Protein AF-A0AAW5M5C5-F1 (afdb_monomer_lite)

pLDDT: mean 80.49, std 15.77, range [34.69, 97.75]

InterPro domains:
  IPR001387 Cro/C1-type, helix-turn-helix domain [PF01381] (107-157)
  IPR001387 Cro/C1-type, helix-turn-helix domain [PF13443] (23-77)
  IPR001387 Cro/C1-type, helix-turn-helix domain [PS50943] (24-77)
  IPR001387 Cro/C1-type, helix-turn-helix domain [PS50943] (104-157)
  IPR001387 Cro/C1-type, helix-turn-helix domain [SM00530] (23-77)
  IPR001387 Cro/C1-type, helix-turn-helix domain [SM00530] (103-157)
  IPR001387 Cro/C1-type, helix-turn-helix domain [cd00093] (22-77)
  IPR001387 Cro/C1-type, helix-turn-helix domain [cd00093] (101-157)
  IPR010982 Lambda repressor-like, DNA-binding domain superfamily [G3DSA:1.10.260.40] (15-78)
  IPR010982 Lambda repressor-like, DNA-binding domain superfamily [G3DSA:1.10.260.40] (93-159)
  IPR010982 Lambda repressor-like, DNA-binding domain superfamily [SSF47413] (18-77)
  IPR010982 Lambda repressor-like, DNA-binding domain superfamily [SSF47413] (97-160)

Sequence (208 aa):
MENIERNRSTQAILIRRNKIKENLRELLHSRKMTITELGKQAHIPYSTVYNYLKGNIPKKDNLLAMAKVLKCEPDDIDPSYLQVVKVTKGFSTVEDAKVFSNNLEMLMARKGVSNTQLTQALDVSPTAIGAWLRGVQPTNVNLFKLAQYFNVQPDDLIKPDLADRFRELSPSDGAVYNIARHIPKDLPPSDQEKIIAFIEFIKSQNKA

Foldseek 3Di:
DVVVVVVVVVVVLQVQLVQLLVLVVVLCVVVVHDLVRLCVQLVHDSVLSVVSNVRDDDDPSSLVSSCVVSVHDSCSNGVPPDPPVPPVDPQVDPVLLVLLLVLLVVLCVVVVHDLVRLCVQLVHDSVQNVCSNVSNDDDPSSLVSSCVVSVHDSVLSRDNCVVVVVVVVPPVCVVVVVVVVPDDPPDDPVVVVVVVVVVVVVVVVPPD

Radius of gyration: 22.4 Å; chains: 1; bounding box: 59×46×45 Å

Secondary structure (DSSP, 8-state):
-HHHHHHHHHHHHHHHHHHHHHHHHHHHHHTT--HHHHHHHHT--HHHHHHHTTTPPPPHHHHHHHHHHHTS-HHHH-TT-----STTSS--SHHHHHHHHHHHHHHHHHHT--HHHHHHHHT--HHHHHHHHTTPPPPHHHHHHHHHHHTS-GGGGG-TTHHHHHHHT-TT-HHHHHHHHTS-TT--HHHHHHHHHHHHHHHHHT--

Organism: Lactobacillus johnsonii (NCBI:txid33959)

Structure (mmCIF, N/CA/C/O backbone):
data_AF-A0AAW5M5C5-F1
#
_entry.id   AF-A0AAW5M5C5-F1
#
loop_
_atom_site.group_PDB
_atom_site.id
_atom_site.type_symbol
_atom_site.label_atom_id
_atom_site.label_alt_id
_atom_site.label_comp_id
_atom_site.label_asym_id
_atom_site.label_entity_id
_atom_site.label_seq_id
_atom_site.pdbx_PDB_ins_code
_atom_site.Cartn_x
_atom_site.Cartn_y
_atom_site.Cartn_z
_atom_site.occupancy
_atom_site.B_iso_or_equiv
_atom_site.auth_seq_id
_atom_site.auth_comp_id
_atom_site.auth_asym_id
_atom_site.auth_atom_id
_atom_site.pdbx_PDB_model_num
ATOM 1 N N . MET A 1 1 ? 13.876 -1.263 27.465 1.00 51.66 1 MET A N 1
ATOM 2 C CA . MET A 1 1 ? 12.893 -1.344 26.356 1.00 51.66 1 MET A CA 1
ATOM 3 C C . MET A 1 1 ? 13.584 -1.375 24.992 1.00 51.66 1 MET A C 1
ATOM 5 O O . MET A 1 1 ? 13.278 -2.252 24.198 1.00 51.66 1 MET A O 1
ATOM 9 N N . GLU A 1 2 ? 14.615 -0.555 24.779 1.00 49.06 2 GLU A N 1
ATOM 10 C CA . GLU A 1 2 ? 15.392 -0.464 23.527 1.00 49.06 2 GLU A CA 1
ATOM 11 C C . GLU A 1 2 ? 16.055 -1.778 23.034 1.00 49.06 2 GLU A C 1
ATOM 13 O O . GLU A 1 2 ? 16.286 -1.962 21.840 1.00 49.06 2 GLU A O 1
ATOM 18 N N . ASN A 1 3 ? 16.359 -2.722 23.934 1.00 48.81 3 ASN A N 1
ATOM 19 C CA . ASN A 1 3 ? 16.981 -4.009 23.580 1.00 48.81 3 ASN A CA 1
ATOM 20 C C . ASN A 1 3 ? 15.954 -5.063 23.100 1.00 48.81 3 ASN A C 1
ATOM 22 O O . ASN A 1 3 ? 16.287 -5.970 22.343 1.00 48.81 3 ASN A O 1
ATOM 26 N N . ILE A 1 4 ? 14.683 -4.924 23.502 1.00 50.16 4 ILE A N 1
ATOM 27 C CA . ILE A 1 4 ? 13.587 -5.834 23.120 1.00 50.16 4 ILE A CA 1
ATOM 28 C C . ILE A 1 4 ? 13.056 -5.468 21.726 1.00 50.16 4 ILE A C 1
ATOM 30 O O . ILE A 1 4 ? 12.822 -6.354 20.905 1.00 50.16 4 ILE A O 1
ATOM 34 N N . GLU A 1 5 ? 12.933 -4.173 21.423 1.00 41.38 5 GLU A N 1
ATOM 35 C CA . GLU A 1 5 ? 12.536 -3.680 20.094 1.00 41.38 5 GLU A CA 1
ATOM 36 C C . GLU A 1 5 ? 13.590 -3.968 19.021 1.00 41.38 5 GLU A C 1
ATOM 38 O O . GLU A 1 5 ? 13.245 -4.426 17.932 1.00 41.38 5 GLU A O 1
ATOM 43 N N . ARG A 1 6 ? 14.884 -3.802 19.335 1.00 44.66 6 ARG A N 1
ATOM 44 C CA . ARG A 1 6 ? 15.981 -4.205 18.437 1.00 44.66 6 ARG A CA 1
ATOM 45 C C . ARG A 1 6 ? 15.948 -5.703 18.116 1.00 44.66 6 ARG A C 1
ATOM 47 O O . ARG A 1 6 ? 16.148 -6.090 16.964 1.00 44.66 6 ARG A O 1
ATOM 54 N N . ASN A 1 7 ? 15.634 -6.545 19.100 1.00 48.00 7 ASN A N 1
ATOM 55 C CA . ASN A 1 7 ? 15.554 -7.993 18.908 1.00 48.00 7 ASN A CA 1
ATOM 56 C C . ASN A 1 7 ? 14.321 -8.398 18.070 1.00 48.00 7 ASN A C 1
ATOM 58 O O . ASN A 1 7 ? 14.448 -9.163 17.115 1.00 48.00 7 ASN A O 1
ATOM 62 N N . ARG A 1 8 ? 13.144 -7.804 18.325 1.00 47.69 8 ARG A N 1
ATOM 63 C CA . ARG A 1 8 ? 11.930 -8.023 17.509 1.00 47.69 8 ARG A CA 1
ATOM 64 C C . ARG A 1 8 ? 12.100 -7.566 16.057 1.00 47.69 8 ARG A C 1
ATOM 66 O O . ARG A 1 8 ? 11.741 -8.310 15.146 1.00 47.69 8 ARG A O 1
ATOM 73 N N . SER A 1 9 ? 12.705 -6.398 15.834 1.00 53.00 9 SER A N 1
ATOM 74 C CA . SER A 1 9 ? 13.011 -5.888 14.488 1.00 53.00 9 SER A CA 1
ATOM 75 C C . SER A 1 9 ? 13.972 -6.807 13.726 1.00 53.00 9 SER A C 1
ATOM 77 O O . SER A 1 9 ? 13.801 -7.032 12.529 1.00 53.00 9 SER A O 1
ATOM 79 N N . THR A 1 10 ? 14.939 -7.416 14.419 1.00 68.44 10 THR A N 1
ATOM 80 C CA . THR A 1 10 ? 15.878 -8.382 13.824 1.00 68.44 10 THR A CA 1
ATOM 81 C C . THR A 1 10 ? 15.180 -9.684 13.415 1.00 68.44 10 THR A C 1
ATOM 83 O O . THR A 1 10 ? 15.440 -10.206 12.329 1.00 68.44 10 THR A O 1
ATOM 86 N N . GLN A 1 11 ? 14.245 -10.178 14.234 1.00 69.25 11 GLN A N 1
ATOM 87 C C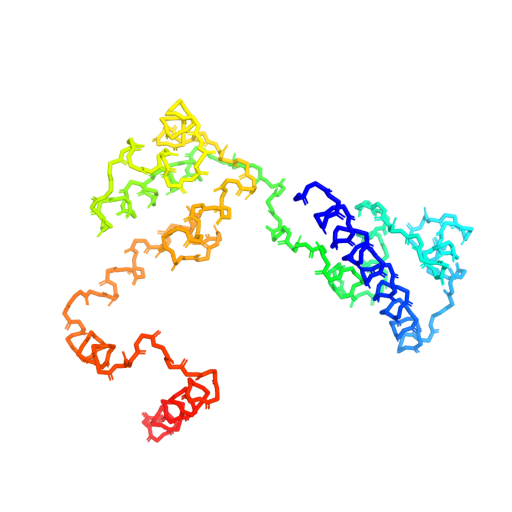A . GLN A 1 11 ? 13.454 -11.374 13.923 1.00 69.25 11 GLN A CA 1
ATOM 88 C C . GLN A 1 11 ? 12.511 -11.154 12.736 1.00 69.25 11 GLN A C 1
ATOM 90 O O . GLN A 1 11 ? 12.464 -11.986 11.833 1.00 69.25 11 GLN A O 1
ATOM 95 N N . ALA A 1 12 ? 11.822 -10.011 12.671 1.00 68.88 12 ALA A N 1
ATOM 96 C CA . ALA A 1 12 ? 10.945 -9.679 11.546 1.00 68.88 12 ALA A CA 1
ATOM 97 C C . ALA A 1 12 ? 11.712 -9.622 10.211 1.00 68.88 12 ALA A C 1
ATOM 99 O O . ALA A 1 12 ? 11.258 -10.157 9.198 1.00 68.88 12 ALA A O 1
ATOM 100 N N . ILE A 1 13 ? 12.917 -9.037 10.219 1.00 76.44 13 ILE A N 1
ATOM 101 C CA . ILE A 1 13 ? 13.801 -9.011 9.046 1.00 76.44 13 ILE A CA 1
ATOM 102 C C . ILE A 1 13 ? 14.213 -10.432 8.646 1.00 76.44 13 ILE A C 1
ATOM 104 O O . ILE A 1 13 ? 14.200 -10.757 7.459 1.00 76.44 13 ILE A O 1
ATOM 108 N N . LEU A 1 14 ? 14.568 -11.288 9.607 1.00 79.69 14 LEU A N 1
ATOM 109 C CA . LEU A 1 14 ? 14.964 -12.670 9.331 1.00 79.69 14 LEU A CA 1
ATOM 110 C C . LEU A 1 14 ? 13.813 -13.490 8.728 1.00 79.69 14 LEU A C 1
ATOM 112 O O . LEU A 1 14 ? 14.014 -14.181 7.729 1.00 79.69 14 LEU A O 1
ATOM 116 N N . ILE A 1 15 ? 12.608 -13.358 9.286 1.00 79.19 15 ILE A N 1
ATOM 117 C CA . I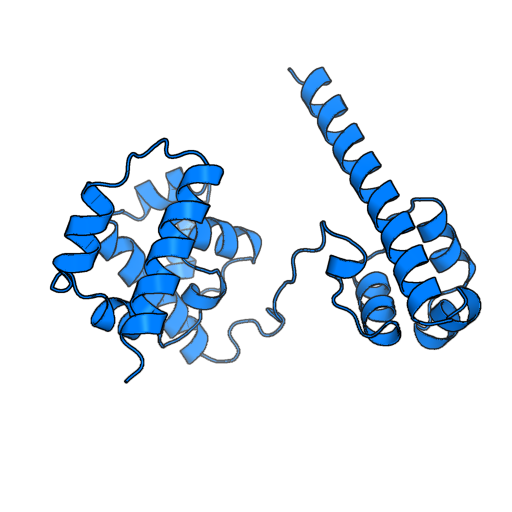LE A 1 15 ? 11.389 -14.000 8.780 1.00 79.19 15 ILE A CA 1
ATOM 118 C C . ILE A 1 15 ? 11.128 -13.569 7.334 1.00 79.19 15 ILE A C 1
ATOM 120 O O . ILE A 1 15 ? 10.971 -14.422 6.461 1.00 79.19 15 ILE A O 1
ATOM 124 N N . ARG A 1 16 ? 11.173 -12.260 7.050 1.00 87.06 16 ARG A N 1
ATOM 125 C CA . ARG A 1 16 ? 10.990 -11.728 5.691 1.00 87.06 16 ARG A CA 1
ATOM 126 C C . ARG A 1 16 ? 12.005 -12.307 4.704 1.00 87.06 16 ARG A C 1
ATOM 128 O O . ARG A 1 16 ? 11.625 -12.759 3.629 1.00 87.06 16 ARG A O 1
ATOM 135 N N . ARG A 1 17 ? 13.293 -12.331 5.067 1.00 89.75 17 ARG A N 1
ATOM 136 C CA . ARG A 1 17 ? 14.367 -12.887 4.222 1.00 89.75 17 ARG A CA 1
ATOM 137 C C . ARG A 1 17 ? 14.135 -14.357 3.882 1.00 89.75 17 ARG A C 1
ATOM 139 O O . ARG A 1 17 ? 14.313 -14.751 2.730 1.00 89.75 17 ARG A O 1
ATOM 146 N N . ASN A 1 18 ? 13.743 -15.155 4.874 1.00 87.75 18 ASN A N 1
ATOM 147 C CA . ASN A 1 18 ? 13.444 -16.571 4.671 1.00 87.75 18 ASN A CA 1
ATOM 148 C C . ASN A 1 18 ? 12.239 -16.753 3.754 1.00 87.75 18 ASN A C 1
ATOM 150 O O . ASN A 1 18 ? 12.312 -17.540 2.811 1.00 87.75 18 ASN A O 1
ATOM 154 N N . LYS A 1 19 ? 11.187 -15.956 3.961 1.00 86.19 19 LYS A N 1
ATOM 155 C CA . LYS A 1 19 ? 9.969 -16.072 3.171 1.00 86.19 19 LYS A CA 1
ATOM 156 C C . LYS A 1 19 ? 10.181 -15.703 1.702 1.00 86.19 19 LYS A C 1
ATOM 158 O O . LYS A 1 19 ? 9.758 -16.449 0.830 1.00 86.19 19 LYS A O 1
ATOM 163 N N . ILE A 1 20 ? 10.943 -14.642 1.420 1.00 93.31 20 ILE A N 1
ATOM 164 C CA . ILE A 1 20 ? 11.321 -14.269 0.042 1.00 93.31 20 ILE A CA 1
ATOM 165 C C . ILE A 1 20 ? 12.045 -15.417 -0.669 1.00 93.31 20 ILE A C 1
ATOM 167 O O . ILE A 1 20 ? 11.757 -15.750 -1.819 1.00 93.31 20 ILE A O 1
ATOM 171 N N . LYS A 1 21 ? 13.005 -16.035 0.021 1.00 95.06 21 LYS A N 1
ATOM 172 C CA . LYS A 1 21 ? 13.782 -17.160 -0.505 1.00 95.06 21 LYS A CA 1
ATOM 173 C C . LYS A 1 21 ? 12.902 -18.381 -0.796 1.00 95.06 21 LYS A C 1
ATOM 175 O O . LYS A 1 21 ? 13.128 -19.043 -1.806 1.00 95.06 21 LYS A O 1
ATOM 180 N N . GLU A 1 22 ? 11.967 -18.713 0.090 1.00 91.00 22 GLU A N 1
ATOM 181 C CA . GLU A 1 22 ? 11.021 -19.824 -0.087 1.00 91.00 22 GLU A CA 1
ATOM 182 C C . GLU A 1 22 ? 10.092 -19.564 -1.271 1.00 91.00 22 GLU A C 1
ATOM 184 O O . GLU A 1 22 ? 10.077 -20.348 -2.220 1.00 91.00 22 GLU A O 1
ATOM 189 N N . ASN A 1 23 ? 9.434 -18.406 -1.274 1.00 90.81 23 ASN A N 1
ATOM 190 C CA . ASN A 1 23 ? 8.496 -18.010 -2.315 1.00 90.81 23 ASN A CA 1
ATOM 191 C C . ASN A 1 23 ? 9.153 -18.009 -3.706 1.00 90.81 23 ASN A C 1
ATOM 193 O O . ASN A 1 23 ? 8.611 -18.578 -4.651 1.00 90.81 23 ASN A O 1
ATOM 197 N N . LEU A 1 24 ? 10.364 -17.448 -3.845 1.00 95.50 24 LEU A N 1
ATOM 198 C CA . LEU A 1 24 ? 11.086 -17.476 -5.123 1.00 95.50 24 LEU A CA 1
ATOM 199 C C . LEU A 1 24 ? 11.372 -18.902 -5.604 1.00 95.50 24 LEU A C 1
ATOM 201 O O . LEU A 1 24 ? 11.297 -19.158 -6.803 1.00 95.50 24 LEU A O 1
ATOM 205 N N . ARG A 1 25 ? 11.697 -19.841 -4.707 1.00 96.19 25 ARG A N 1
ATOM 206 C CA . ARG A 1 25 ? 11.946 -21.239 -5.096 1.00 96.19 25 ARG A CA 1
ATOM 207 C C . ARG A 1 25 ? 10.681 -21.927 -5.573 1.00 96.19 25 ARG A C 1
ATOM 209 O O . ARG A 1 25 ? 10.724 -22.608 -6.593 1.00 96.19 25 ARG A O 1
ATOM 216 N N . GLU A 1 26 ? 9.580 -21.740 -4.858 1.00 91.38 26 GLU A N 1
ATOM 217 C CA . GLU A 1 26 ? 8.281 -22.308 -5.219 1.00 91.38 26 GLU A CA 1
ATOM 218 C C . GLU A 1 26 ? 7.787 -21.754 -6.561 1.00 91.38 26 GLU A C 1
ATOM 220 O O . GLU A 1 26 ? 7.374 -22.515 -7.440 1.00 91.38 26 GLU A O 1
ATOM 225 N N . LEU A 1 27 ? 7.916 -20.441 -6.770 1.00 93.75 27 LEU A N 1
ATOM 226 C CA . LEU A 1 27 ? 7.565 -19.788 -8.030 1.00 93.75 27 LEU A CA 1
ATOM 227 C C . LEU A 1 27 ? 8.431 -20.300 -9.186 1.00 93.75 27 LEU A C 1
ATOM 229 O O . LEU A 1 27 ? 7.892 -20.714 -10.209 1.00 93.75 27 LEU A O 1
ATOM 233 N N . LEU A 1 28 ? 9.754 -20.360 -9.023 1.00 94.94 28 LEU A N 1
ATOM 234 C CA . LEU A 1 28 ? 10.656 -20.898 -10.049 1.00 94.94 28 LEU A CA 1
ATOM 235 C C . LEU A 1 28 ? 10.340 -22.362 -10.384 1.00 94.94 28 LEU A C 1
ATOM 237 O O . LEU A 1 28 ? 10.252 -22.718 -11.559 1.00 94.94 28 LEU A O 1
ATOM 241 N N . HIS A 1 29 ? 10.097 -23.194 -9.368 1.00 93.94 29 HIS A N 1
ATOM 242 C CA . HIS A 1 29 ? 9.730 -24.597 -9.550 1.00 93.94 29 HIS A CA 1
ATOM 243 C C . HIS A 1 29 ? 8.392 -24.745 -10.290 1.00 93.94 29 HIS A C 1
ATOM 245 O O . HIS A 1 29 ? 8.312 -25.455 -11.292 1.00 93.94 29 HIS A O 1
ATOM 251 N N . SER A 1 30 ? 7.351 -24.029 -9.852 1.00 90.44 30 SER A N 1
ATOM 252 C CA . SER A 1 30 ? 6.019 -24.082 -10.475 1.00 90.44 30 SER A CA 1
ATOM 253 C C . SER A 1 30 ? 6.015 -23.572 -11.920 1.00 90.44 30 SER A C 1
ATOM 255 O O . SER A 1 30 ? 5.234 -24.046 -12.743 1.00 90.44 30 SER A O 1
ATOM 257 N N . ARG A 1 31 ? 6.907 -22.631 -12.252 1.00 92.25 31 ARG A N 1
ATOM 258 C CA . ARG A 1 31 ? 7.081 -22.083 -13.604 1.00 92.25 31 ARG A CA 1
ATOM 259 C C . ARG A 1 31 ? 8.117 -22.843 -14.439 1.00 92.25 31 ARG A C 1
ATOM 261 O O . ARG A 1 31 ? 8.343 -22.454 -15.581 1.00 92.25 31 ARG A O 1
ATOM 268 N N . LYS A 1 32 ? 8.728 -23.908 -13.897 1.00 95.25 32 LYS A N 1
ATOM 269 C CA . LYS A 1 32 ? 9.829 -24.672 -14.518 1.00 95.25 32 LYS A CA 1
ATOM 270 C C . LYS A 1 32 ? 10.946 -23.760 -15.045 1.00 95.25 32 LYS A C 1
ATOM 272 O O . LYS A 1 32 ? 11.487 -23.990 -16.120 1.00 95.25 32 LYS A O 1
ATOM 277 N N . MET A 1 33 ? 11.248 -22.706 -14.291 1.00 94.12 33 MET A N 1
ATOM 278 C CA . MET A 1 33 ? 12.191 -21.658 -14.664 1.00 94.12 33 MET A CA 1
ATOM 279 C C . MET A 1 33 ? 13.441 -21.742 -13.790 1.00 94.12 33 MET A C 1
ATOM 281 O O . MET A 1 33 ? 13.366 -21.944 -12.579 1.00 94.12 33 MET A O 1
ATOM 285 N N . THR A 1 34 ? 14.605 -21.549 -14.397 1.00 97.06 34 THR A N 1
ATOM 286 C CA . THR A 1 34 ? 15.880 -21.446 -13.684 1.00 97.06 34 THR A CA 1
ATOM 287 C C . THR A 1 34 ? 16.160 -20.005 -13.250 1.00 97.06 34 THR A C 1
ATOM 289 O O . THR A 1 34 ? 15.682 -19.039 -13.844 1.00 97.06 34 THR A O 1
ATOM 292 N N . ILE A 1 35 ? 17.016 -19.826 -12.241 1.00 95.50 35 ILE A N 1
ATOM 293 C CA . ILE A 1 35 ? 17.464 -18.485 -11.825 1.00 95.50 35 ILE A CA 1
ATOM 294 C C . ILE A 1 35 ? 18.218 -17.728 -12.927 1.00 95.50 35 ILE A C 1
ATOM 296 O O . ILE A 1 35 ? 18.174 -16.500 -12.967 1.00 95.50 35 ILE A O 1
ATOM 300 N N . THR A 1 36 ? 18.894 -18.447 -13.828 1.00 96.81 36 THR A N 1
ATOM 301 C CA . THR A 1 36 ? 19.607 -17.865 -14.971 1.00 96.81 36 THR A CA 1
ATOM 302 C C . THR A 1 36 ? 18.623 -17.290 -15.982 1.00 96.81 36 THR A C 1
ATOM 304 O O . THR A 1 36 ? 18.807 -16.169 -16.454 1.00 96.81 36 THR A O 1
ATOM 307 N N . GLU A 1 37 ? 17.550 -18.023 -16.276 1.00 97.31 37 GLU A N 1
ATOM 308 C CA . GLU A 1 37 ? 16.477 -17.554 -17.154 1.00 97.31 37 GLU A CA 1
ATOM 309 C C . GLU A 1 37 ? 15.724 -16.379 -16.534 1.00 97.31 37 GLU A C 1
ATOM 311 O O . GLU A 1 37 ? 15.509 -15.384 -17.225 1.00 97.31 37 GLU A O 1
ATOM 316 N N . LEU A 1 38 ? 15.401 -16.447 -15.235 1.00 97.19 38 LEU A N 1
ATOM 317 C CA . LEU A 1 38 ? 14.770 -15.340 -14.515 1.00 97.19 38 LEU A CA 1
ATOM 318 C C . LEU A 1 38 ? 15.634 -14.077 -14.583 1.00 97.19 38 LEU A C 1
ATOM 320 O O . LEU A 1 38 ? 15.135 -13.022 -14.960 1.00 97.19 38 LEU A O 1
ATOM 324 N N . GLY A 1 39 ? 16.930 -14.180 -14.270 1.00 97.69 39 GLY A N 1
ATOM 325 C CA . GLY A 1 39 ? 17.852 -13.044 -14.337 1.00 97.69 39 GLY A CA 1
ATOM 326 C C . GLY A 1 39 ? 17.933 -12.445 -15.739 1.00 97.69 39 GLY A C 1
ATOM 327 O O . GLY A 1 39 ? 17.782 -11.235 -15.907 1.00 97.69 39 GLY A O 1
ATOM 328 N N . LYS A 1 40 ? 18.074 -13.292 -16.766 1.00 97.62 40 LYS A N 1
ATOM 329 C CA . LYS A 1 40 ? 18.127 -12.849 -18.165 1.00 97.62 40 LYS A CA 1
ATOM 330 C C . LYS A 1 40 ? 16.842 -12.130 -18.588 1.00 97.62 40 LYS A C 1
ATOM 332 O O . LYS A 1 40 ? 16.924 -11.057 -19.173 1.00 97.62 40 LYS A O 1
ATOM 337 N N . GLN A 1 41 ? 15.670 -12.688 -18.281 1.00 97.38 41 GLN A N 1
ATOM 338 C CA . GLN A 1 41 ? 14.380 -12.100 -18.663 1.00 97.38 41 GLN A CA 1
ATOM 339 C C . GLN A 1 41 ? 14.044 -10.838 -17.855 1.00 97.38 41 GLN A C 1
ATOM 341 O O . GLN A 1 41 ? 13.476 -9.887 -18.392 1.00 97.38 41 GLN A O 1
ATOM 346 N N . ALA A 1 42 ? 14.429 -10.795 -16.578 1.00 96.38 42 ALA A N 1
ATOM 347 C CA . ALA A 1 42 ? 14.213 -9.642 -15.709 1.00 96.38 42 ALA A CA 1
ATOM 348 C C . ALA A 1 42 ? 15.265 -8.536 -15.904 1.00 96.38 42 ALA A C 1
ATOM 350 O O . ALA A 1 42 ? 15.131 -7.473 -15.307 1.00 96.38 42 ALA A O 1
ATOM 351 N N . HIS A 1 43 ? 16.292 -8.766 -16.733 1.00 96.81 43 HIS A N 1
ATOM 352 C CA . HIS A 1 43 ? 17.455 -7.884 -16.889 1.00 96.81 43 HIS A CA 1
ATOM 353 C C . HIS A 1 43 ? 18.185 -7.626 -15.556 1.00 96.81 43 HIS A C 1
ATOM 355 O O . HIS A 1 43 ? 18.667 -6.527 -15.286 1.00 96.81 43 HIS A O 1
ATOM 361 N N . ILE A 1 44 ? 18.276 -8.659 -14.715 1.00 96.81 44 ILE A N 1
ATOM 362 C CA . ILE A 1 44 ? 18.952 -8.632 -13.414 1.00 96.81 44 ILE A CA 1
ATOM 363 C C . ILE A 1 44 ? 20.166 -9.569 -13.482 1.00 96.81 44 ILE A C 1
ATOM 365 O O . ILE A 1 44 ? 20.021 -10.717 -13.912 1.00 96.81 44 ILE A O 1
ATOM 369 N N . PRO A 1 45 ? 21.361 -9.146 -13.023 1.00 97.75 45 PRO A N 1
ATOM 370 C CA . PRO A 1 45 ? 22.520 -10.027 -12.978 1.00 97.75 45 PRO A CA 1
ATOM 371 C C . PRO A 1 45 ? 22.225 -11.323 -12.217 1.00 97.75 45 PRO A C 1
ATOM 373 O O . PRO A 1 45 ? 21.639 -11.299 -11.132 1.00 97.75 45 PRO A O 1
ATOM 376 N N . TYR A 1 46 ? 22.690 -12.454 -12.752 1.00 96.31 46 TYR A N 1
ATOM 377 C CA . TYR A 1 46 ? 22.532 -13.774 -12.128 1.00 96.31 46 TYR A CA 1
ATOM 378 C C . TYR A 1 46 ? 22.917 -13.765 -10.641 1.00 96.31 46 TYR A C 1
ATOM 380 O O . TYR A 1 46 ? 22.178 -14.268 -9.796 1.00 96.31 46 TYR A O 1
ATOM 388 N N . SER A 1 47 ? 24.054 -13.144 -10.311 1.00 96.31 47 SER A N 1
ATOM 389 C CA . SER A 1 47 ? 24.570 -13.055 -8.941 1.00 96.31 47 SER A CA 1
ATOM 390 C C . SER A 1 47 ? 23.602 -12.339 -7.999 1.00 96.31 47 SER A C 1
ATOM 392 O O . SER A 1 47 ? 23.458 -12.723 -6.840 1.00 96.31 47 SER A O 1
ATOM 394 N N . THR A 1 48 ? 22.889 -11.330 -8.497 1.00 97.44 48 THR A N 1
ATOM 395 C CA . THR A 1 48 ? 21.872 -10.599 -7.745 1.00 97.44 48 THR A CA 1
ATOM 396 C C . THR A 1 48 ? 20.650 -11.473 -7.461 1.00 97.44 48 THR A C 1
ATOM 398 O O . THR A 1 48 ? 20.209 -11.516 -6.315 1.00 97.44 48 THR A O 1
ATOM 401 N N . VAL A 1 49 ? 20.152 -12.226 -8.448 1.00 96.75 49 VAL A N 1
ATOM 402 C CA . VAL A 1 49 ? 19.033 -13.170 -8.248 1.00 96.75 49 VAL A CA 1
ATOM 403 C C . VAL A 1 49 ? 19.432 -14.301 -7.293 1.00 96.75 49 VAL A C 1
ATOM 405 O O . VAL A 1 49 ? 18.699 -14.626 -6.359 1.00 96.75 49 VAL A O 1
ATOM 408 N N . TYR A 1 50 ? 20.633 -14.857 -7.464 1.00 97.19 50 TYR A N 1
ATOM 409 C CA . TYR A 1 50 ? 21.187 -15.887 -6.582 1.00 97.19 50 TYR A CA 1
ATOM 410 C C . TYR A 1 50 ? 21.283 -15.414 -5.124 1.00 97.19 50 TYR A C 1
ATOM 412 O O . TYR A 1 50 ? 20.952 -16.153 -4.196 1.00 97.19 50 TYR A O 1
ATOM 420 N N . ASN A 1 51 ? 21.675 -14.159 -4.914 1.00 97.00 51 ASN A N 1
ATOM 421 C CA . ASN A 1 51 ? 21.748 -13.549 -3.592 1.00 97.00 51 ASN A CA 1
ATOM 422 C C . ASN A 1 51 ? 20.383 -13.473 -2.886 1.00 97.00 51 ASN A C 1
ATOM 424 O O . ASN A 1 51 ? 20.326 -13.592 -1.661 1.00 97.00 51 ASN A O 1
ATOM 428 N N . TYR A 1 52 ? 19.275 -13.340 -3.619 1.00 96.88 52 TYR A N 1
ATOM 429 C CA . TYR A 1 52 ? 17.932 -13.398 -3.025 1.00 96.88 52 TYR A CA 1
ATOM 430 C C . TYR A 1 52 ? 17.615 -14.792 -2.477 1.00 96.88 52 TYR A C 1
ATOM 432 O O . TYR A 1 52 ? 17.101 -14.922 -1.368 1.00 96.88 52 TYR A O 1
ATOM 440 N N . LEU A 1 53 ? 18.071 -15.850 -3.155 1.00 93.19 53 LEU A N 1
ATOM 441 C CA . LEU A 1 53 ? 17.988 -17.224 -2.642 1.00 93.19 53 LEU A CA 1
ATOM 442 C C . LEU A 1 53 ? 18.927 -17.506 -1.455 1.00 93.19 53 LEU A C 1
ATOM 444 O O . LEU A 1 53 ? 18.805 -18.549 -0.802 1.00 93.19 53 LEU A O 1
ATOM 448 N N . LYS A 1 54 ? 19.853 -16.586 -1.160 1.00 93.12 54 LYS A N 1
ATOM 449 C CA . LYS A 1 54 ? 20.694 -16.576 0.048 1.00 93.12 54 LYS A CA 1
ATOM 450 C C . LYS A 1 54 ? 20.121 -15.711 1.175 1.00 93.12 54 LYS A C 1
ATOM 452 O O . LYS A 1 54 ? 20.712 -15.676 2.248 1.00 93.12 54 LYS A O 1
ATOM 457 N N . GLY A 1 55 ? 18.963 -15.082 0.967 1.00 87.75 55 GLY A N 1
ATOM 458 C CA . GLY A 1 55 ? 18.275 -14.280 1.978 1.00 87.75 55 GLY A CA 1
ATOM 459 C C . GLY A 1 55 ? 18.523 -12.777 1.867 1.00 87.75 55 GLY A C 1
ATOM 460 O O . GLY A 1 55 ? 18.222 -12.049 2.809 1.00 87.75 55 GLY A O 1
ATOM 461 N N . ASN A 1 56 ? 19.055 -12.279 0.748 1.00 93.38 56 ASN A N 1
ATOM 462 C CA . ASN A 1 56 ? 19.040 -10.840 0.491 1.00 93.38 56 ASN A CA 1
ATOM 463 C C . ASN A 1 56 ? 17.643 -10.383 0.063 1.00 93.38 56 ASN A C 1
ATOM 465 O O . ASN A 1 56 ? 16.918 -11.103 -0.618 1.00 93.38 56 ASN A O 1
ATOM 469 N N . ILE A 1 57 ? 17.281 -9.160 0.444 1.00 91.69 57 ILE A N 1
ATOM 470 C CA . ILE A 1 57 ? 15.984 -8.573 0.103 1.00 91.69 57 ILE A CA 1
ATOM 471 C C . ILE A 1 57 ? 16.123 -7.847 -1.245 1.00 91.69 57 ILE A C 1
ATOM 473 O O . ILE A 1 57 ? 17.043 -7.032 -1.399 1.00 91.69 57 ILE A O 1
ATOM 477 N N . PRO A 1 58 ? 15.257 -8.125 -2.234 1.00 94.12 58 PRO A N 1
ATOM 478 C CA . PRO A 1 58 ? 15.267 -7.417 -3.501 1.00 94.12 58 PRO A CA 1
ATOM 479 C C . PRO A 1 58 ? 14.869 -5.952 -3.314 1.00 94.12 58 PRO A C 1
ATOM 481 O O . PRO A 1 58 ? 13.995 -5.607 -2.521 1.00 94.12 58 PRO A O 1
ATOM 484 N N . LYS A 1 59 ? 15.509 -5.068 -4.083 1.00 93.50 59 LYS A N 1
ATOM 485 C CA . LYS A 1 59 ? 15.029 -3.690 -4.234 1.00 93.50 59 LYS A CA 1
ATOM 486 C C . LYS A 1 59 ? 13.726 -3.696 -5.034 1.00 93.50 59 LYS A C 1
ATOM 488 O O . LYS A 1 59 ? 13.498 -4.615 -5.819 1.00 93.50 59 LYS A O 1
ATOM 493 N N . LYS A 1 60 ? 12.925 -2.636 -4.889 1.00 86.94 60 LYS A N 1
ATOM 494 C CA . LYS A 1 60 ? 11.625 -2.480 -5.562 1.00 86.94 60 LYS A CA 1
ATOM 495 C C . LYS A 1 60 ? 11.687 -2.787 -7.062 1.00 86.94 60 LYS A C 1
ATOM 497 O O . LYS A 1 60 ? 10.913 -3.609 -7.530 1.00 86.94 60 LYS A O 1
ATOM 502 N N . ASP A 1 61 ? 12.620 -2.186 -7.793 1.00 91.62 61 ASP A N 1
ATOM 503 C CA . ASP A 1 61 ? 12.686 -2.354 -9.253 1.00 91.62 61 ASP A CA 1
ATOM 504 C C . ASP A 1 61 ? 12.975 -3.806 -9.651 1.00 91.62 61 ASP A C 1
ATOM 506 O O . ASP A 1 61 ? 12.331 -4.355 -10.542 1.00 91.62 61 ASP A O 1
ATOM 510 N N . ASN A 1 62 ? 13.874 -4.465 -8.917 1.00 96.44 62 ASN A N 1
ATOM 511 C CA . ASN A 1 62 ? 14.206 -5.869 -9.143 1.00 96.44 62 ASN A CA 1
ATOM 512 C C . ASN A 1 62 ? 13.037 -6.791 -8.776 1.00 96.44 62 ASN A C 1
ATOM 514 O O . ASN A 1 62 ? 12.770 -7.751 -9.491 1.00 96.44 62 ASN A O 1
ATOM 518 N N . LEU A 1 63 ? 12.329 -6.498 -7.683 1.00 95.25 63 LEU A N 1
ATOM 519 C CA . LEU A 1 63 ? 11.128 -7.227 -7.279 1.00 95.25 63 LEU A CA 1
ATOM 520 C C . LEU A 1 63 ? 10.042 -7.140 -8.361 1.00 95.25 63 LEU A C 1
ATOM 522 O O . LEU A 1 63 ? 9.511 -8.167 -8.775 1.00 95.25 63 LEU A O 1
ATOM 526 N N . LEU A 1 64 ? 9.770 -5.933 -8.868 1.00 90.06 64 LEU A N 1
ATOM 527 C CA . LEU A 1 64 ? 8.792 -5.696 -9.933 1.00 90.06 64 LEU A CA 1
ATOM 528 C C . LEU A 1 64 ? 9.179 -6.393 -11.242 1.00 90.06 64 LEU A C 1
ATOM 530 O O . LEU A 1 64 ? 8.327 -6.990 -11.901 1.00 90.06 64 LEU A O 1
ATOM 534 N N . ALA A 1 65 ? 10.459 -6.345 -11.617 1.00 95.31 65 ALA A N 1
ATOM 535 C CA . ALA A 1 65 ? 10.951 -7.024 -12.809 1.00 95.31 65 ALA A CA 1
ATOM 536 C C . ALA A 1 65 ? 10.806 -8.552 -12.695 1.00 95.31 65 ALA A C 1
ATOM 538 O O . ALA A 1 65 ? 10.332 -9.189 -13.637 1.00 95.31 65 ALA A O 1
ATOM 539 N N . MET A 1 66 ? 11.142 -9.137 -11.538 1.00 96.62 66 MET A N 1
ATOM 540 C CA . MET A 1 66 ? 10.947 -10.571 -11.290 1.00 96.62 66 MET A CA 1
ATOM 541 C C . MET A 1 66 ? 9.464 -10.958 -11.295 1.00 96.62 66 MET A C 1
ATOM 543 O O . MET A 1 66 ? 9.107 -11.921 -11.967 1.00 96.62 66 MET A O 1
ATOM 547 N N . ALA A 1 67 ? 8.597 -10.194 -10.621 1.00 94.19 67 ALA A N 1
ATOM 548 C CA . ALA A 1 67 ? 7.154 -10.447 -10.576 1.00 94.19 67 ALA A CA 1
ATOM 549 C C . ALA A 1 67 ? 6.530 -10.465 -11.981 1.00 94.19 67 ALA A C 1
ATOM 551 O O . ALA A 1 67 ? 5.799 -11.389 -12.341 1.00 94.19 67 ALA A O 1
ATOM 552 N N . LYS A 1 68 ? 6.921 -9.505 -12.832 1.00 93.31 68 LYS A N 1
ATOM 553 C CA . LYS A 1 68 ? 6.486 -9.443 -14.235 1.00 93.31 68 LYS A CA 1
ATOM 554 C C . LYS A 1 68 ? 6.872 -10.697 -15.026 1.00 93.31 68 LYS A C 1
ATOM 556 O O . LYS A 1 68 ? 6.054 -11.208 -15.787 1.00 93.31 68 LYS A O 1
ATOM 561 N N . VAL A 1 69 ? 8.104 -11.186 -14.866 1.00 95.88 69 VAL A N 1
ATOM 562 C CA . VAL A 1 69 ? 8.594 -12.396 -15.554 1.00 95.88 69 VAL A CA 1
ATOM 563 C C . VAL A 1 69 ? 7.898 -13.654 -15.034 1.00 95.88 69 VAL A C 1
ATOM 565 O O . VAL A 1 69 ? 7.481 -14.502 -15.821 1.00 95.88 69 VAL A O 1
ATOM 568 N N . LEU A 1 70 ? 7.732 -13.759 -13.714 1.00 93.25 70 LEU A N 1
ATOM 569 C CA . LEU A 1 70 ? 7.107 -14.906 -13.049 1.00 93.25 70 LEU A CA 1
ATOM 570 C C . LEU A 1 70 ? 5.578 -14.930 -13.196 1.00 93.25 70 LEU A C 1
ATOM 572 O O . LEU A 1 70 ? 4.953 -15.959 -12.910 1.00 93.25 70 LEU A O 1
ATOM 576 N N . LYS A 1 71 ? 4.993 -13.832 -13.698 1.00 91.75 71 LYS A N 1
ATOM 577 C CA . LYS A 1 71 ? 3.548 -13.624 -13.843 1.00 91.75 71 LYS A CA 1
ATOM 578 C C . LYS A 1 71 ? 2.841 -13.859 -12.508 1.00 91.75 71 LYS A C 1
ATOM 580 O O . LYS A 1 71 ? 1.973 -14.725 -12.398 1.00 91.75 71 LYS A O 1
ATOM 585 N N . CYS A 1 72 ? 3.298 -13.140 -11.494 1.00 82.38 72 CYS A N 1
ATOM 586 C CA . CYS A 1 72 ? 2.746 -13.129 -10.147 1.00 82.38 72 CYS A CA 1
ATOM 587 C C . CYS A 1 72 ? 2.694 -11.687 -9.641 1.00 82.38 72 CYS A C 1
ATOM 589 O O . CYS A 1 72 ? 3.281 -10.786 -10.255 1.00 82.38 72 CYS A O 1
ATOM 591 N N . GLU A 1 73 ? 2.019 -11.473 -8.523 1.00 84.06 73 GLU A N 1
ATOM 592 C CA . 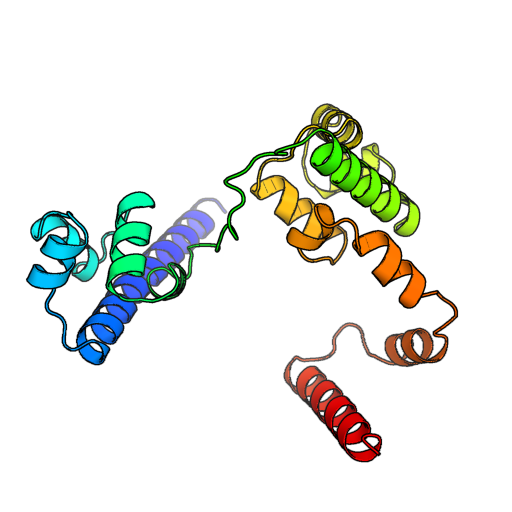GLU A 1 73 ? 2.063 -10.190 -7.846 1.00 84.06 73 GLU A CA 1
ATOM 593 C C . GLU A 1 73 ? 3.390 -10.036 -7.079 1.00 84.06 73 GLU A C 1
ATOM 595 O O . GLU A 1 73 ? 4.059 -11.026 -6.760 1.00 84.06 73 GLU A O 1
ATOM 600 N N . PRO A 1 74 ? 3.869 -8.808 -6.811 1.00 86.88 74 PRO A N 1
ATOM 601 C CA . PRO A 1 74 ? 5.160 -8.644 -6.150 1.00 86.88 74 PRO A CA 1
ATOM 602 C C . PRO A 1 74 ? 5.136 -9.066 -4.670 1.00 86.88 74 PRO A C 1
ATOM 604 O O . PRO A 1 74 ? 6.185 -9.416 -4.126 1.00 86.88 74 PRO A O 1
ATOM 607 N N . ASP A 1 75 ? 3.962 -9.077 -4.033 1.00 84.12 75 ASP A N 1
ATOM 608 C CA . ASP A 1 75 ? 3.749 -9.606 -2.682 1.00 84.12 75 ASP A CA 1
ATOM 609 C C . ASP A 1 75 ? 3.784 -11.137 -2.613 1.00 84.12 75 ASP A C 1
ATOM 611 O O . ASP A 1 75 ? 4.183 -11.689 -1.585 1.00 84.12 75 ASP A O 1
ATOM 615 N N . ASP A 1 76 ? 3.532 -11.823 -3.734 1.00 85.25 76 ASP A N 1
ATOM 616 C CA . ASP A 1 76 ? 3.800 -13.261 -3.850 1.00 85.25 76 ASP A CA 1
ATOM 617 C C . ASP A 1 76 ? 5.296 -13.565 -3.677 1.00 85.25 76 ASP A C 1
ATOM 619 O O . ASP A 1 76 ? 5.666 -14.634 -3.197 1.00 85.25 76 ASP A O 1
ATOM 623 N N . ILE A 1 77 ? 6.185 -12.631 -4.036 1.00 92.06 77 ILE A N 1
ATOM 624 C CA . ILE A 1 77 ? 7.637 -12.779 -3.863 1.00 92.06 77 ILE A CA 1
ATOM 625 C C . ILE A 1 77 ? 8.082 -12.265 -2.491 1.00 92.06 77 ILE A C 1
ATOM 627 O O . ILE A 1 77 ? 8.821 -12.952 -1.790 1.00 92.06 77 ILE A O 1
ATOM 631 N N . ASP A 1 78 ? 7.673 -11.058 -2.108 1.00 90.69 78 ASP A N 1
ATOM 632 C CA . ASP A 1 78 ? 8.009 -10.450 -0.822 1.00 90.69 78 ASP A CA 1
ATOM 633 C C . ASP A 1 78 ? 6.721 -10.083 -0.084 1.00 90.69 78 ASP A C 1
ATOM 635 O O . ASP A 1 78 ? 6.152 -9.043 -0.387 1.00 90.69 78 ASP A O 1
ATOM 639 N N . PRO A 1 79 ? 6.278 -10.852 0.926 1.00 78.25 79 PRO A N 1
ATOM 640 C CA . PRO A 1 79 ? 5.008 -10.590 1.613 1.00 78.25 79 PRO A CA 1
ATOM 641 C C . PRO A 1 79 ? 4.948 -9.245 2.344 1.00 78.25 79 PRO A C 1
ATOM 643 O O . PRO A 1 79 ? 3.885 -8.808 2.769 1.00 78.25 79 PRO A O 1
ATOM 646 N N . SER A 1 80 ? 6.097 -8.595 2.564 1.00 77.31 80 SER A N 1
ATOM 647 C CA . SER A 1 80 ? 6.141 -7.233 3.110 1.00 77.31 80 SER A CA 1
ATOM 648 C C . SER A 1 80 ? 6.005 -6.162 2.029 1.00 77.31 80 SER A C 1
ATOM 650 O O . SER A 1 80 ? 5.953 -4.971 2.347 1.00 77.31 80 SER A O 1
ATOM 652 N N . TYR A 1 81 ? 5.996 -6.552 0.755 1.00 72.50 81 TYR A N 1
ATOM 653 C CA . TYR A 1 81 ? 5.626 -5.677 -0.335 1.00 72.50 81 TYR A CA 1
ATOM 654 C C . TYR A 1 81 ? 4.133 -5.414 -0.233 1.00 72.50 81 TYR A C 1
ATOM 656 O O . TYR A 1 81 ? 3.301 -6.213 -0.631 1.00 72.50 81 TYR A O 1
ATOM 664 N N . LEU A 1 82 ? 3.783 -4.262 0.315 1.00 57.31 82 LEU A N 1
ATOM 665 C CA . LEU A 1 82 ? 2.432 -3.762 0.166 1.00 57.31 82 LEU A CA 1
ATOM 666 C C . LEU A 1 82 ? 2.242 -3.465 -1.319 1.00 57.31 82 LEU A C 1
ATOM 668 O O . LEU A 1 82 ? 2.990 -2.650 -1.875 1.00 57.31 82 LEU A O 1
ATOM 672 N N . GLN A 1 83 ? 1.264 -4.114 -1.958 1.00 45.22 83 GLN A N 1
ATOM 673 C CA . GLN A 1 83 ? 0.769 -3.653 -3.244 1.00 45.22 83 GLN A CA 1
ATOM 674 C C . GLN A 1 83 ? 0.364 -2.192 -3.071 1.00 45.22 83 GLN A C 1
ATOM 676 O O . GLN A 1 83 ? -0.696 -1.853 -2.551 1.00 45.22 83 GLN A O 1
ATOM 681 N N . VAL A 1 84 ? 1.235 -1.291 -3.514 1.00 41.88 84 VAL A N 1
ATOM 682 C CA . VAL A 1 84 ? 0.787 0.016 -3.952 1.00 41.88 84 VAL A CA 1
ATOM 683 C C . VAL A 1 84 ? 0.025 -0.304 -5.227 1.00 41.88 84 VAL A C 1
ATOM 685 O O . VAL A 1 84 ? 0.635 -0.384 -6.292 1.00 41.88 84 VAL A O 1
ATOM 688 N N . VAL A 1 85 ? -1.270 -0.604 -5.105 1.00 39.62 85 VAL A N 1
ATOM 689 C CA . VAL A 1 85 ? -2.210 -0.662 -6.225 1.00 39.62 85 VAL A CA 1
ATOM 690 C C . VAL A 1 85 ? -1.990 0.628 -6.991 1.00 39.62 85 VAL A C 1
ATOM 692 O O . VAL A 1 85 ? -2.398 1.673 -6.516 1.00 39.62 85 VAL A O 1
ATOM 695 N N . LYS A 1 86 ? -1.187 0.584 -8.060 1.00 38.62 86 LYS A N 1
ATOM 696 C CA . LYS A 1 86 ? -0.768 1.701 -8.922 1.00 38.62 86 LYS A CA 1
ATOM 697 C C . LYS A 1 86 ? -1.119 3.118 -8.417 1.00 38.62 86 LYS A C 1
ATOM 699 O O . LYS A 1 86 ? -1.728 3.891 -9.146 1.00 38.62 86 LYS A O 1
ATOM 704 N N . VAL A 1 87 ? -0.630 3.537 -7.248 1.00 41.31 87 VAL A N 1
ATOM 705 C CA . VAL A 1 87 ? -0.574 4.965 -6.886 1.00 41.31 87 VAL A CA 1
ATOM 706 C C . VAL A 1 87 ? 0.703 5.527 -7.515 1.00 41.31 87 VAL A C 1
ATOM 708 O O . VAL A 1 87 ? 1.626 5.979 -6.846 1.00 41.31 87 VAL A O 1
ATOM 711 N N . THR A 1 88 ? 0.832 5.356 -8.831 1.00 34.69 88 THR A N 1
ATOM 712 C CA . THR A 1 88 ? 1.890 5.953 -9.665 1.00 34.69 88 THR A CA 1
ATOM 713 C C . THR A 1 88 ? 1.324 6.919 -10.693 1.00 34.69 88 THR A C 1
ATOM 715 O O . THR A 1 88 ? 2.069 7.479 -11.491 1.00 34.69 88 THR A O 1
ATOM 718 N N . LYS A 1 89 ? 0.027 7.203 -10.620 1.00 42.12 89 LYS A N 1
ATOM 719 C CA . LYS A 1 89 ? -0.437 8.554 -10.873 1.00 42.12 89 LYS A CA 1
ATOM 720 C C . LYS A 1 89 ? -0.639 9.179 -9.499 1.00 42.12 89 LYS A C 1
ATOM 722 O O . LYS A 1 89 ? -1.428 8.676 -8.704 1.00 42.12 89 LYS A O 1
ATOM 727 N N . GLY A 1 90 ? 0.089 10.257 -9.208 1.00 49.94 90 GLY A N 1
ATOM 728 C CA . GLY A 1 90 ? -0.461 11.236 -8.274 1.00 49.94 90 GLY A CA 1
ATOM 729 C C . GLY A 1 90 ? -1.816 11.732 -8.795 1.00 49.94 90 GLY A C 1
ATOM 730 O O . GLY A 1 90 ? -2.184 11.322 -9.896 1.00 49.94 90 GLY A O 1
ATOM 731 N N . PHE A 1 91 ? -2.555 12.576 -8.069 1.00 54.12 91 PHE A N 1
ATOM 732 C CA . PHE A 1 91 ? -3.791 13.172 -8.604 1.00 54.12 91 PHE A CA 1
ATOM 733 C C . PHE A 1 91 ? -3.558 13.610 -10.051 1.00 54.12 91 PHE A C 1
ATOM 735 O O . PHE A 1 91 ? -2.766 14.509 -10.331 1.00 54.12 91 PHE A O 1
ATOM 742 N N . SER A 1 92 ? -4.130 12.854 -10.984 1.00 54.19 92 SER A N 1
ATOM 743 C CA . SER A 1 92 ? -3.807 12.983 -12.400 1.00 54.19 92 SER A CA 1
ATOM 744 C C . SER A 1 92 ? -4.612 14.106 -13.024 1.00 54.19 92 SER A C 1
ATOM 746 O O . SER A 1 92 ? -4.296 14.577 -14.115 1.00 54.19 92 SER A O 1
ATOM 748 N N . THR A 1 93 ? -5.626 14.547 -12.284 1.00 61.38 93 THR A N 1
ATOM 749 C CA . THR A 1 93 ? -6.524 15.635 -12.597 1.00 61.38 93 THR A CA 1
ATOM 750 C C . THR A 1 93 ? -6.845 16.427 -11.326 1.00 61.38 93 THR A C 1
ATOM 752 O O . THR A 1 93 ? -6.708 15.942 -10.201 1.00 61.38 93 THR A O 1
ATOM 755 N N . VAL A 1 94 ? -7.322 17.659 -11.516 1.00 69.00 94 VAL A N 1
ATOM 756 C CA . VAL A 1 94 ? -7.942 18.466 -10.450 1.00 69.00 94 VAL A CA 1
ATOM 757 C C . VAL A 1 94 ? -9.164 17.753 -9.854 1.00 69.00 94 VAL A C 1
ATOM 759 O O . VAL A 1 94 ? -9.496 17.975 -8.693 1.00 69.00 94 VAL A O 1
ATOM 762 N N . GLU A 1 95 ? -9.814 16.883 -10.628 1.00 75.75 95 GLU A N 1
ATOM 763 C CA . GLU A 1 95 ? -10.980 16.121 -10.188 1.00 75.75 95 GLU A CA 1
ATOM 764 C C . GLU A 1 95 ? -10.600 15.060 -9.150 1.00 75.75 95 GLU A C 1
ATOM 766 O O . GLU A 1 95 ? -11.241 14.976 -8.108 1.00 75.75 95 GLU A O 1
ATOM 771 N N . ASP A 1 96 ? -9.490 14.343 -9.350 1.00 75.75 96 ASP A N 1
ATOM 772 C CA . ASP A 1 96 ? -9.002 13.333 -8.397 1.00 75.75 96 ASP A CA 1
ATOM 773 C C . ASP A 1 96 ? -8.700 13.961 -7.020 1.00 75.75 96 ASP A C 1
ATOM 775 O O . ASP A 1 96 ? -9.011 13.395 -5.970 1.00 75.75 96 ASP A O 1
ATOM 779 N N . ALA A 1 97 ? -8.127 15.169 -7.030 1.00 79.88 97 ALA A N 1
ATOM 780 C CA . ALA A 1 97 ? -7.831 15.942 -5.827 1.00 79.88 97 ALA A CA 1
ATOM 781 C C . ALA A 1 97 ? -9.104 16.365 -5.077 1.00 79.88 97 ALA A C 1
ATOM 783 O O . ALA A 1 97 ? -9.150 16.281 -3.848 1.00 79.88 97 ALA A O 1
ATOM 784 N N . LYS A 1 98 ? -10.138 16.787 -5.819 1.00 84.62 98 LYS A N 1
ATOM 785 C CA . LYS A 1 98 ? -11.449 17.149 -5.263 1.00 84.62 98 LYS A CA 1
ATOM 786 C C . LYS A 1 98 ? -12.185 15.942 -4.697 1.00 84.62 98 LYS A C 1
ATOM 788 O O . LYS A 1 98 ? -12.745 16.034 -3.609 1.00 84.62 98 LYS A O 1
ATOM 793 N N . VAL A 1 99 ? -12.169 14.814 -5.406 1.00 87.31 99 VAL A N 1
ATOM 794 C CA . VAL A 1 99 ? -12.771 13.558 -4.938 1.00 87.31 99 VAL A CA 1
ATOM 795 C C . VAL A 1 99 ? -12.174 13.173 -3.589 1.00 87.31 99 VAL A C 1
ATOM 797 O O . VAL A 1 99 ? -12.912 12.948 -2.632 1.00 87.31 99 VAL A O 1
ATOM 800 N N . PHE A 1 100 ? -10.845 13.192 -3.475 1.00 90.38 100 PHE A N 1
ATOM 801 C CA . PHE A 1 100 ? -10.180 12.881 -2.217 1.00 90.38 100 PHE A CA 1
ATOM 802 C C . PHE A 1 100 ? -10.530 13.854 -1.085 1.00 90.38 100 PHE A C 1
ATOM 804 O O . PHE A 1 100 ? -10.871 13.408 0.013 1.00 90.38 100 PHE A O 1
ATOM 811 N N . SER A 1 101 ? -10.468 15.169 -1.326 1.00 91.44 101 SER A N 1
ATOM 812 C CA . SER A 1 101 ? -10.784 16.150 -0.281 1.00 91.44 101 SER A CA 1
ATOM 813 C C . SER A 1 101 ? -12.232 16.032 0.195 1.00 91.44 101 SER A C 1
ATOM 815 O O . SER A 1 101 ? -12.475 16.051 1.400 1.00 91.44 101 SER A O 1
ATOM 817 N N . ASN A 1 102 ? -13.175 15.828 -0.731 1.00 90.94 102 ASN A N 1
ATOM 818 C CA . ASN A 1 102 ? -14.596 15.662 -0.420 1.00 90.94 102 ASN A CA 1
ATOM 819 C C . ASN A 1 102 ? -14.848 14.376 0.377 1.00 90.9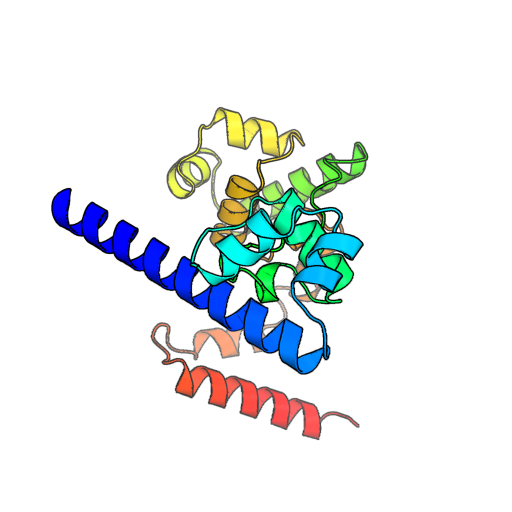4 102 ASN A C 1
ATOM 821 O O . ASN A 1 102 ? -15.581 14.386 1.365 1.00 90.94 102 ASN A O 1
ATOM 825 N N . ASN A 1 103 ? -14.208 13.271 -0.016 1.00 92.50 103 ASN A N 1
ATOM 826 C CA . ASN A 1 103 ? -14.295 12.004 0.705 1.00 92.50 103 ASN A CA 1
ATOM 827 C C . ASN A 1 103 ? -13.751 12.133 2.130 1.00 92.50 103 ASN A C 1
ATOM 829 O O . ASN A 1 103 ? -14.379 11.655 3.076 1.00 92.50 103 ASN A O 1
ATOM 833 N N . LEU A 1 104 ? -12.608 12.802 2.302 1.00 93.56 104 LEU A N 1
ATOM 834 C CA . LEU A 1 104 ? -12.023 13.045 3.616 1.00 93.56 104 LEU A CA 1
ATOM 835 C C . LEU A 1 104 ? -12.945 13.901 4.495 1.00 93.56 104 LEU A C 1
ATOM 837 O O . LEU A 1 104 ? -13.216 13.524 5.634 1.00 93.56 104 LEU A O 1
ATOM 841 N N . GLU A 1 105 ? -13.463 15.011 3.970 1.00 92.81 105 GLU A N 1
ATOM 842 C CA . GLU A 1 105 ? -14.381 15.894 4.697 1.00 92.81 105 GLU A CA 1
ATOM 843 C C . GLU A 1 105 ? -15.666 15.160 5.113 1.00 92.81 105 GLU A C 1
ATOM 845 O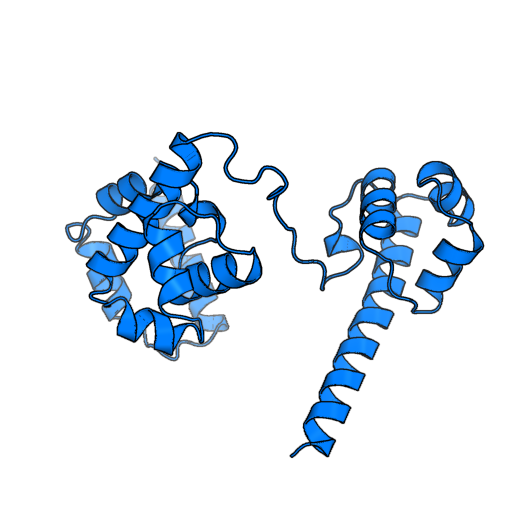 O . GLU A 1 105 ? -16.076 15.216 6.275 1.00 92.81 105 GLU A O 1
ATOM 850 N N . MET A 1 106 ? -16.249 14.378 4.203 1.00 90.75 106 MET A N 1
ATOM 851 C CA . MET A 1 106 ? -17.408 13.535 4.489 1.00 90.75 106 MET A CA 1
ATOM 852 C C . MET A 1 106 ? -17.116 12.516 5.601 1.00 90.75 106 MET A C 1
ATOM 854 O O . MET A 1 106 ? -17.918 12.361 6.522 1.00 90.75 106 MET A O 1
ATOM 858 N N . LEU A 1 107 ? -15.990 11.802 5.534 1.00 91.81 107 LEU A N 1
ATOM 859 C CA . LEU A 1 107 ? -15.611 10.815 6.550 1.00 91.81 107 LEU A CA 1
ATOM 860 C C . LEU A 1 107 ? -15.400 11.466 7.922 1.00 91.81 107 LEU A C 1
ATOM 862 O O . LEU A 1 107 ? -15.825 10.913 8.941 1.00 91.81 107 LEU A O 1
ATOM 866 N N . MET A 1 108 ? -14.801 12.659 7.949 1.00 91.38 108 MET A N 1
ATOM 867 C CA . MET A 1 108 ? -14.640 13.449 9.167 1.00 91.38 108 MET A CA 1
ATOM 868 C C . MET A 1 108 ? -15.990 13.854 9.760 1.00 91.38 108 MET A C 1
ATOM 870 O O . MET A 1 108 ? -16.221 13.638 10.952 1.00 91.38 108 MET A O 1
ATOM 874 N N . ALA A 1 109 ? -16.906 14.352 8.926 1.00 87.25 109 ALA A N 1
ATOM 875 C CA . ALA A 1 109 ? -18.256 14.721 9.338 1.00 87.25 109 ALA A CA 1
ATOM 876 C C . ALA A 1 109 ? -19.040 13.517 9.887 1.00 87.25 109 ALA A C 1
ATOM 878 O O . ALA A 1 109 ? -19.631 13.604 10.961 1.00 87.25 109 ALA A O 1
ATOM 879 N N . ARG A 1 110 ? -18.992 12.362 9.208 1.00 83.25 110 ARG A N 1
ATOM 880 C CA . ARG A 1 110 ? -19.698 11.138 9.636 1.00 83.25 110 ARG A CA 1
ATOM 881 C C . ARG A 1 110 ? -19.169 10.574 10.948 1.00 83.25 110 ARG A C 1
ATOM 883 O O . ARG A 1 110 ? -19.945 10.057 11.746 1.00 83.25 110 ARG A O 1
ATOM 890 N N . LYS A 1 111 ? -17.859 10.667 11.177 1.00 87.12 111 LYS A N 1
ATOM 891 C CA . LYS A 1 111 ? -17.234 10.223 12.428 1.00 87.12 111 LYS A CA 1
ATOM 892 C C . LYS A 1 111 ? -17.320 11.274 13.546 1.00 87.12 111 LYS A C 1
ATOM 894 O O . LYS A 1 111 ? -17.035 10.944 14.694 1.00 87.12 111 LYS A O 1
ATOM 899 N N . GLY A 1 112 ? -17.709 12.512 13.232 1.00 90.12 112 GLY A N 1
ATOM 900 C CA . GLY A 1 112 ? -17.789 13.616 14.192 1.00 90.12 112 GLY A CA 1
ATOM 901 C C . GLY A 1 112 ? -16.421 14.063 14.715 1.00 90.12 112 GLY A C 1
ATOM 902 O O . GLY A 1 112 ? -16.300 14.409 15.887 1.00 90.12 112 GLY A O 1
ATOM 903 N N . VAL A 1 113 ? -15.384 14.006 13.872 1.00 90.75 113 VAL A N 1
ATOM 904 C CA . VAL A 1 113 ? -13.995 14.305 14.254 1.00 90.75 113 VAL A CA 1
ATOM 905 C C . VAL A 1 113 ? -13.539 15.655 13.693 1.00 90.75 113 VAL A C 1
ATOM 907 O O . VAL A 1 113 ? -13.725 15.950 12.515 1.00 90.75 113 VAL A O 1
ATOM 910 N N . SER A 1 114 ? -12.899 16.472 14.529 1.00 92.12 114 SER A N 1
ATOM 911 C CA . SER A 1 114 ? -12.291 17.740 14.116 1.00 92.12 114 SER A CA 1
ATOM 912 C C . SER A 1 114 ? -10.885 17.554 13.527 1.00 92.12 114 SER A C 1
ATOM 914 O O . SER A 1 114 ? -10.214 16.547 13.759 1.00 92.12 114 SER A O 1
ATOM 916 N N . ASN A 1 115 ? -10.365 18.573 12.835 1.00 90.88 115 ASN A N 1
ATOM 917 C CA . ASN A 1 115 ? -8.986 18.561 12.325 1.00 90.88 115 ASN A CA 1
ATOM 918 C C . ASN A 1 115 ? -7.950 18.319 13.436 1.00 90.88 115 ASN A C 1
ATOM 920 O O . ASN A 1 115 ? -6.956 17.627 13.213 1.00 90.88 115 ASN A O 1
ATOM 924 N N . THR A 1 116 ? -8.171 18.873 14.633 1.00 90.56 116 THR A N 1
ATOM 925 C CA . THR A 1 116 ? -7.256 18.725 15.775 1.00 90.56 116 THR A CA 1
ATOM 926 C C . THR A 1 116 ? -7.286 17.311 16.341 1.00 90.56 116 THR A C 1
ATOM 928 O O . THR A 1 116 ? -6.232 16.738 16.608 1.00 90.56 116 THR A O 1
ATOM 931 N N . GLN A 1 117 ? -8.470 16.711 16.449 1.00 89.56 117 GLN A N 1
ATOM 932 C CA . GLN A 1 117 ? -8.620 15.321 16.874 1.00 89.56 117 GLN A CA 1
ATOM 933 C C . GLN A 1 117 ? -8.028 14.351 15.843 1.00 89.56 117 GLN A C 1
ATOM 935 O O . GLN A 1 117 ? -7.367 13.386 16.220 1.00 89.56 117 GLN A O 1
ATOM 940 N N . LEU A 1 118 ? -8.196 14.624 14.544 1.00 93.56 118 LEU A N 1
ATOM 941 C CA . LEU A 1 118 ? -7.609 13.807 13.479 1.00 93.56 118 LEU A CA 1
ATOM 942 C C . LEU A 1 118 ? -6.076 13.904 13.463 1.00 93.56 118 LEU A C 1
ATOM 944 O O . LEU A 1 118 ? -5.396 12.892 13.333 1.00 93.56 118 LEU A O 1
ATOM 948 N N . THR A 1 119 ? -5.534 15.109 13.656 1.00 90.44 119 THR A N 1
ATOM 949 C CA . THR A 1 119 ? -4.089 15.360 13.815 1.00 90.44 119 THR A CA 1
ATOM 950 C C . THR A 1 119 ? -3.507 14.476 14.920 1.00 90.44 119 THR A C 1
ATOM 952 O O . THR A 1 119 ? -2.542 13.750 14.688 1.00 90.44 119 THR A O 1
ATOM 955 N N . GLN A 1 120 ? -4.129 14.502 16.103 1.00 90.69 120 GLN A N 1
ATOM 956 C CA . GLN A 1 120 ? -3.700 13.708 17.257 1.00 90.69 120 GLN A CA 1
ATOM 957 C C . GLN A 1 120 ? -3.830 12.205 16.998 1.00 90.69 120 GLN A C 1
ATOM 959 O O . GLN A 1 120 ? -2.928 11.445 17.331 1.00 90.69 120 GLN A O 1
ATOM 964 N N . ALA A 1 121 ? -4.930 11.775 16.378 1.00 89.12 121 ALA A N 1
ATOM 965 C CA . ALA A 1 121 ? -5.187 10.362 16.125 1.00 89.12 121 ALA A CA 1
ATOM 966 C C . ALA A 1 121 ? -4.227 9.738 15.102 1.00 89.12 121 ALA A C 1
ATOM 968 O O . ALA A 1 121 ? -3.922 8.552 15.201 1.00 89.12 121 ALA A O 1
ATOM 969 N N . LEU A 1 122 ? -3.775 10.508 14.108 1.00 88.56 122 LEU A N 1
ATOM 970 C CA . LEU A 1 122 ? -2.906 10.003 13.039 1.00 88.56 122 LEU A CA 1
ATOM 971 C C . LEU A 1 122 ? -1.417 10.277 13.277 1.00 88.56 122 LEU A C 1
ATOM 973 O O . LEU A 1 122 ? -0.588 9.777 12.506 1.00 88.56 122 LEU A O 1
ATOM 977 N N . ASP A 1 123 ? -1.085 11.058 14.308 1.00 90.12 123 ASP A N 1
ATOM 978 C CA . ASP A 1 123 ? 0.261 11.572 14.569 1.00 90.12 123 ASP A CA 1
ATOM 979 C C . ASP A 1 123 ? 0.840 12.265 13.320 1.00 90.12 123 ASP A C 1
ATOM 981 O O . ASP A 1 123 ? 1.806 11.821 12.693 1.00 90.12 123 ASP A O 1
ATOM 985 N N . VAL A 1 124 ? 0.140 13.312 12.871 1.00 86.69 124 VAL A N 1
ATOM 986 C CA . VAL A 1 124 ? 0.507 14.134 11.704 1.00 86.69 124 VAL A CA 1
ATOM 987 C C . VAL A 1 124 ? 0.380 15.612 12.038 1.00 86.69 124 VAL A C 1
ATOM 989 O O . VAL A 1 124 ? -0.277 15.971 13.005 1.00 86.69 124 VAL A O 1
ATOM 992 N N . SER A 1 125 ? 0.994 16.497 11.251 1.00 81.88 125 SER A N 1
ATOM 993 C CA . SER A 1 125 ? 0.891 17.937 11.509 1.00 81.88 125 SER A CA 1
ATOM 994 C C . SER A 1 125 ? -0.492 18.498 11.131 1.00 81.88 125 SER A C 1
ATOM 996 O O . SER A 1 125 ? -1.088 18.049 10.146 1.00 81.88 125 SER A O 1
ATOM 998 N N . PRO A 1 126 ? -0.986 19.548 11.819 1.00 79.75 126 PRO A N 1
ATOM 999 C CA . PRO A 1 126 ? -2.231 20.224 11.434 1.00 79.75 126 PRO A CA 1
ATOM 1000 C C . PRO A 1 126 ? -2.185 20.768 9.998 1.00 79.75 126 PRO A C 1
ATOM 1002 O O . PRO A 1 126 ? -3.181 20.754 9.273 1.00 79.75 126 PRO A O 1
ATOM 1005 N N . THR A 1 127 ? -0.997 21.198 9.560 1.00 81.94 127 THR A N 1
ATOM 1006 C CA . THR A 1 127 ? -0.733 21.652 8.191 1.00 81.94 127 THR A CA 1
ATOM 1007 C C . THR A 1 127 ? -0.978 20.550 7.163 1.00 81.94 127 THR A C 1
ATOM 1009 O O . THR A 1 127 ? -1.501 20.844 6.090 1.00 81.94 127 THR A O 1
ATOM 1012 N N . ALA A 1 128 ? -0.643 19.294 7.482 1.00 79.69 128 ALA A N 1
ATOM 1013 C CA . ALA A 1 128 ? -0.882 18.159 6.596 1.00 79.69 128 ALA A CA 1
ATOM 1014 C C . ALA A 1 128 ? -2.384 17.933 6.375 1.00 79.69 128 ALA A C 1
ATOM 1016 O O . ALA A 1 128 ? -2.814 17.881 5.226 1.00 79.69 128 ALA A O 1
ATOM 1017 N N . ILE A 1 129 ? -3.189 17.918 7.447 1.00 88.56 129 ILE A N 1
ATOM 1018 C CA . ILE A 1 129 ? -4.656 17.795 7.345 1.00 88.56 129 ILE A CA 1
ATOM 1019 C C . ILE A 1 129 ? -5.238 18.928 6.492 1.00 88.56 129 ILE A C 1
ATOM 1021 O O . ILE A 1 129 ? -6.007 18.685 5.564 1.00 88.56 129 ILE A O 1
ATOM 1025 N N . GLY A 1 130 ? -4.829 20.173 6.758 1.00 84.19 130 GLY A N 1
ATOM 1026 C CA . GLY A 1 130 ? -5.289 21.324 5.981 1.00 84.19 130 GLY A CA 1
ATOM 1027 C C . GLY A 1 130 ? -4.898 21.246 4.502 1.00 84.19 130 GLY A C 1
ATOM 1028 O O . GLY A 1 130 ? -5.666 21.670 3.645 1.00 84.19 130 GLY A O 1
ATOM 1029 N N . ALA A 1 131 ? -3.721 20.703 4.181 1.00 80.12 131 ALA A N 1
ATOM 1030 C CA . ALA A 1 131 ? -3.300 20.487 2.800 1.00 80.12 131 ALA A CA 1
ATOM 1031 C C . ALA A 1 131 ? -4.165 19.422 2.106 1.00 80.12 131 ALA A C 1
ATOM 1033 O O . ALA A 1 131 ? -4.595 19.633 0.975 1.00 80.12 131 ALA A O 1
ATOM 1034 N N . TRP A 1 132 ? -4.476 18.324 2.793 1.00 92.19 132 TRP A N 1
ATOM 1035 C CA . TRP A 1 132 ? -5.321 17.244 2.274 1.00 92.19 132 TRP A CA 1
ATOM 1036 C C . TRP A 1 132 ? -6.747 17.701 1.980 1.00 92.19 132 TRP A C 1
ATOM 1038 O O . TRP A 1 132 ? -7.273 17.407 0.911 1.00 92.19 132 TRP A O 1
ATOM 1048 N N . LEU A 1 133 ? -7.331 18.510 2.867 1.00 89.19 133 LEU A N 1
ATOM 1049 C CA . LEU A 1 133 ? -8.648 19.122 2.653 1.00 89.19 133 LEU A CA 1
ATOM 1050 C C . LEU A 1 133 ? -8.662 20.137 1.497 1.00 89.19 133 LEU A C 1
ATOM 1052 O O . LEU A 1 133 ? -9.717 20.433 0.953 1.00 89.19 133 LEU A O 1
ATOM 1056 N N . ARG A 1 134 ? -7.497 20.644 1.077 1.00 83.81 134 ARG A N 1
ATOM 1057 C CA . ARG A 1 134 ? -7.346 21.465 -0.138 1.00 83.81 134 ARG A CA 1
ATOM 1058 C C . ARG A 1 134 ? -7.013 20.645 -1.389 1.00 83.81 134 ARG A C 1
ATOM 1060 O O . ARG A 1 134 ? -6.686 21.229 -2.419 1.00 83.81 134 ARG A O 1
ATOM 1067 N N . GLY A 1 135 ? -7.050 19.315 -1.305 1.00 78.12 135 GLY A N 1
ATOM 1068 C CA . GLY A 1 135 ? -6.759 18.429 -2.431 1.00 78.12 135 GLY A CA 1
ATOM 1069 C C . GLY A 1 135 ? -5.266 18.198 -2.677 1.00 78.12 135 GLY A C 1
ATOM 1070 O O . GLY A 1 135 ? -4.879 17.780 -3.764 1.00 78.12 135 GLY A O 1
ATOM 1071 N N . VAL A 1 136 ? -4.393 18.453 -1.695 1.00 80.19 136 VAL A N 1
ATOM 1072 C CA . VAL A 1 136 ? -2.996 17.995 -1.773 1.00 80.19 136 VAL A CA 1
ATOM 1073 C C . VAL A 1 136 ? -2.942 16.513 -1.439 1.00 80.19 136 VAL A C 1
ATOM 1075 O O . VAL A 1 136 ? -3.477 16.075 -0.422 1.00 80.19 136 VAL A O 1
ATOM 1078 N N . GLN A 1 137 ? -2.263 15.736 -2.276 1.00 80.62 137 GLN A N 1
ATOM 1079 C CA . GLN A 1 137 ? -2.223 14.292 -2.103 1.00 80.62 137 GLN A CA 1
ATOM 1080 C C . GLN A 1 137 ? -1.438 13.893 -0.845 1.00 80.62 137 GLN A C 1
ATOM 1082 O O . GLN A 1 137 ? -0.298 14.336 -0.669 1.00 80.62 137 GLN A O 1
ATOM 1087 N N . PRO A 1 138 ? -1.993 13.031 0.026 1.00 83.25 138 PRO A N 1
ATOM 1088 C CA . PRO A 1 138 ? -1.229 12.437 1.111 1.00 83.25 138 PRO A CA 1
ATOM 1089 C C . PRO A 1 138 ? -0.194 11.450 0.563 1.00 83.25 138 PRO A C 1
ATOM 1091 O O . PRO A 1 138 ? -0.371 10.828 -0.484 1.00 83.25 138 PRO A O 1
ATOM 1094 N N . THR A 1 139 ? 0.886 11.239 1.313 1.00 80.88 139 THR A N 1
ATOM 1095 C CA . THR A 1 139 ? 1.763 10.091 1.057 1.00 80.88 139 THR A CA 1
ATOM 1096 C C . THR A 1 139 ? 0.978 8.794 1.2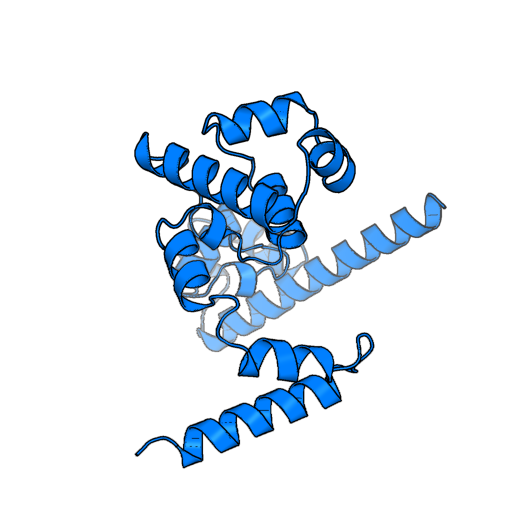46 1.00 80.88 139 THR A C 1
ATOM 1098 O O . THR A 1 139 ? 0.025 8.753 2.024 1.00 80.88 139 THR A O 1
ATOM 1101 N N . ASN A 1 140 ? 1.411 7.702 0.614 1.00 72.31 140 ASN A N 1
ATOM 1102 C CA . ASN A 1 140 ? 0.741 6.406 0.777 1.00 72.31 140 ASN A CA 1
ATOM 1103 C C . ASN A 1 140 ? 0.644 5.987 2.251 1.00 72.31 140 ASN A C 1
ATOM 1105 O O . ASN A 1 140 ? -0.396 5.509 2.681 1.00 72.31 140 ASN A O 1
ATOM 1109 N N . VAL A 1 141 ? 1.688 6.242 3.048 1.00 80.38 141 VAL A N 1
ATOM 1110 C CA . VAL A 1 141 ? 1.677 5.985 4.499 1.00 80.38 141 VAL A CA 1
ATOM 1111 C C . VAL A 1 141 ? 0.510 6.706 5.179 1.00 80.38 141 VAL A C 1
ATOM 1113 O O . VAL A 1 141 ? -0.212 6.105 5.969 1.00 80.38 141 VAL A O 1
ATOM 1116 N N . ASN A 1 142 ? 0.291 7.977 4.846 1.00 84.00 142 ASN A N 1
ATOM 1117 C CA . ASN A 1 142 ? -0.796 8.762 5.421 1.00 84.00 142 ASN A CA 1
ATOM 1118 C C . ASN A 1 142 ? -2.167 8.364 4.862 1.00 84.00 142 ASN A C 1
ATOM 1120 O O . ASN A 1 142 ? -3.141 8.371 5.608 1.00 84.00 142 ASN A O 1
ATOM 1124 N N . LEU A 1 143 ? -2.244 7.949 3.596 1.00 85.62 143 LEU A N 1
ATOM 1125 C CA . LEU A 1 143 ? -3.462 7.393 3.007 1.00 85.62 143 LEU A CA 1
ATOM 1126 C C . LEU A 1 143 ? -3.899 6.112 3.736 1.00 85.62 143 LEU A C 1
ATOM 1128 O O . LEU A 1 143 ? -5.068 5.973 4.081 1.00 85.62 143 LEU A O 1
ATOM 1132 N N . PHE A 1 144 ? -2.958 5.218 4.058 1.00 79.50 144 PHE A N 1
ATOM 1133 C CA . PHE A 1 144 ? -3.233 4.026 4.866 1.00 79.50 144 PHE A CA 1
ATOM 1134 C C . PHE A 1 144 ? -3.681 4.378 6.285 1.00 79.50 144 PHE A C 1
ATOM 1136 O O . PHE A 1 144 ? -4.668 3.822 6.761 1.00 79.50 144 PHE A O 1
ATOM 1143 N N . LYS A 1 145 ? -3.003 5.325 6.946 1.00 85.50 145 LYS A N 1
ATOM 1144 C CA . LYS A 1 145 ? -3.410 5.808 8.275 1.00 85.50 145 LYS A CA 1
ATOM 1145 C C . LYS A 1 145 ? -4.849 6.341 8.267 1.00 85.50 145 LYS A C 1
ATOM 1147 O O . LYS A 1 145 ? -5.630 6.007 9.154 1.00 85.50 145 LYS A O 1
ATOM 1152 N N . LEU A 1 146 ? -5.211 7.133 7.254 1.00 91.69 146 LEU A N 1
ATOM 1153 C CA . LEU A 1 146 ? -6.572 7.643 7.064 1.00 91.69 146 LEU A CA 1
ATOM 1154 C C . LEU A 1 146 ? -7.573 6.502 6.857 1.00 91.69 146 LEU A C 1
ATOM 1156 O O . LEU A 1 146 ? -8.590 6.448 7.544 1.00 91.69 146 LEU A O 1
ATOM 1160 N N . ALA A 1 147 ? -7.264 5.571 5.956 1.00 85.19 147 ALA A N 1
ATOM 1161 C CA . ALA A 1 147 ? -8.124 4.439 5.635 1.00 85.19 147 ALA A CA 1
ATOM 1162 C C . ALA A 1 147 ? -8.408 3.569 6.869 1.00 85.19 147 ALA A C 1
ATOM 1164 O O . ALA A 1 147 ? -9.563 3.295 7.189 1.00 85.19 147 ALA A O 1
ATOM 1165 N N . GLN A 1 148 ? -7.363 3.236 7.633 1.00 81.88 148 GLN A N 1
ATOM 1166 C CA . GLN A 1 148 ? -7.481 2.509 8.897 1.00 81.88 148 GLN A CA 1
ATOM 1167 C C . GLN A 1 148 ? -8.315 3.277 9.924 1.00 81.88 148 GLN A C 1
ATOM 1169 O O . GLN A 1 148 ? -9.191 2.702 10.565 1.00 81.88 148 GLN A O 1
ATOM 1174 N N . TYR A 1 149 ? -8.078 4.583 10.068 1.00 89.12 149 TYR A N 1
ATOM 1175 C CA . TYR A 1 149 ? -8.815 5.400 11.024 1.00 89.12 149 TYR A CA 1
ATOM 1176 C C . TYR A 1 149 ? -10.310 5.473 10.695 1.00 89.12 149 TYR A C 1
ATOM 1178 O O . TYR A 1 149 ? -11.141 5.417 11.604 1.00 89.12 149 TYR A O 1
ATOM 1186 N N . PHE A 1 150 ? -10.672 5.583 9.420 1.00 85.88 150 PHE A N 1
ATOM 1187 C CA . PHE A 1 150 ? -12.067 5.666 8.984 1.00 85.88 150 PHE A CA 1
ATOM 1188 C C . PHE A 1 150 ? -12.707 4.311 8.662 1.00 85.88 150 PHE A C 1
ATOM 1190 O O . PHE A 1 150 ? -13.890 4.276 8.336 1.00 85.88 150 PHE A O 1
ATOM 1197 N N . ASN A 1 151 ? -11.962 3.213 8.816 1.00 83.50 151 ASN A N 1
ATOM 1198 C CA . ASN A 1 151 ? -12.402 1.855 8.505 1.00 83.50 151 ASN A CA 1
ATOM 1199 C C . ASN A 1 151 ? -12.918 1.709 7.059 1.00 83.50 151 ASN A C 1
ATOM 1201 O O . ASN A 1 151 ? -13.994 1.164 6.813 1.00 83.50 151 ASN A O 1
ATOM 1205 N N . VAL A 1 152 ? -12.145 2.235 6.110 1.00 82.31 152 VAL A N 1
ATOM 1206 C CA . VAL A 1 152 ? -12.379 2.137 4.660 1.00 82.31 152 VAL A CA 1
ATOM 1207 C C . VAL A 1 152 ? -11.151 1.545 3.975 1.00 82.31 152 VAL A C 1
ATOM 1209 O O . VAL A 1 152 ? -10.080 1.466 4.580 1.00 82.31 152 VAL A O 1
ATOM 1212 N N . GLN A 1 153 ? -11.270 1.141 2.710 1.00 81.88 153 GLN A N 1
ATOM 1213 C CA . GLN A 1 153 ? -10.090 0.770 1.928 1.00 81.88 153 GLN A CA 1
ATOM 1214 C C . GLN A 1 153 ? -9.325 2.029 1.482 1.00 81.88 153 GLN A C 1
ATOM 1216 O O . GLN A 1 153 ? -9.943 3.064 1.240 1.00 81.88 153 GLN A O 1
ATOM 1221 N N . PRO A 1 154 ? -7.990 1.983 1.323 1.00 78.38 154 PRO A N 1
ATOM 1222 C CA . PRO A 1 154 ? -7.219 3.126 0.820 1.00 78.38 154 PRO A CA 1
ATOM 1223 C C . PRO A 1 154 ? -7.731 3.662 -0.521 1.00 78.38 154 PRO A C 1
ATOM 1225 O O . PRO A 1 154 ? -7.793 4.873 -0.717 1.00 78.38 154 PRO A O 1
ATOM 1228 N N . ASP A 1 155 ? -8.159 2.761 -1.405 1.00 80.06 155 ASP A N 1
ATOM 1229 C CA . ASP A 1 155 ? -8.740 3.097 -2.704 1.00 80.06 155 ASP A CA 1
ATOM 1230 C C . ASP A 1 155 ? -10.068 3.849 -2.582 1.00 80.06 155 ASP A C 1
ATOM 1232 O O . ASP A 1 155 ? -10.402 4.654 -3.446 1.00 80.06 155 ASP A O 1
ATOM 1236 N N . ASP A 1 156 ? -10.830 3.611 -1.515 1.00 82.31 156 ASP A N 1
ATOM 1237 C CA . ASP A 1 156 ? -12.120 4.266 -1.306 1.00 82.31 156 ASP A CA 1
ATOM 1238 C C . ASP A 1 156 ? -11.940 5.778 -1.135 1.00 82.31 156 ASP A C 1
ATOM 1240 O O . ASP A 1 156 ? -12.751 6.561 -1.619 1.00 82.31 156 ASP A O 1
ATOM 1244 N N . LEU A 1 157 ? -10.834 6.209 -0.517 1.00 85.50 157 LEU A N 1
ATOM 1245 C CA . LEU A 1 157 ? -10.531 7.627 -0.313 1.00 85.50 157 LEU A CA 1
ATOM 1246 C C . LEU A 1 157 ? -10.366 8.393 -1.630 1.00 85.50 157 LEU A C 1
ATOM 1248 O O . LEU A 1 157 ? -10.532 9.606 -1.634 1.00 85.50 157 LEU A O 1
ATOM 1252 N N . ILE A 1 158 ? -10.067 7.712 -2.737 1.00 84.00 158 ILE A N 1
ATOM 1253 C CA . ILE A 1 158 ? -9.791 8.330 -4.042 1.00 84.00 158 ILE A CA 1
ATOM 1254 C C . ILE A 1 158 ? -10.831 7.984 -5.115 1.00 84.00 158 ILE A C 1
ATOM 1256 O O . ILE A 1 158 ? -10.687 8.420 -6.256 1.00 84.00 158 ILE A O 1
ATOM 1260 N N . LYS A 1 159 ? -11.874 7.216 -4.779 1.00 82.06 159 LYS A N 1
ATOM 1261 C CA . LYS A 1 159 ? -12.946 6.871 -5.717 1.00 82.06 159 LYS A CA 1
ATOM 1262 C C . LYS A 1 159 ? -14.160 7.791 -5.547 1.00 82.06 159 LYS A C 1
ATOM 1264 O O . LYS A 1 159 ? -14.525 8.120 -4.416 1.00 82.06 159 LYS A O 1
ATOM 1269 N N . PRO A 1 160 ? -14.810 8.195 -6.653 1.00 76.81 160 PRO A N 1
ATOM 1270 C CA . PRO A 1 160 ? -15.971 9.084 -6.605 1.00 76.81 160 PRO A CA 1
ATOM 1271 C C . PRO A 1 160 ? -17.229 8.408 -6.035 1.00 76.81 160 PRO A C 1
ATOM 1273 O O . PRO A 1 160 ? -18.129 9.098 -5.568 1.00 76.81 160 PRO A O 1
ATOM 1276 N N . ASP A 1 161 ? -17.287 7.074 -6.026 1.00 76.25 161 ASP A N 1
ATOM 1277 C CA . ASP A 1 161 ? -18.447 6.287 -5.591 1.00 76.25 161 ASP A CA 1
ATOM 1278 C C . ASP A 1 161 ? -18.544 6.105 -4.066 1.00 76.25 161 ASP A C 1
ATOM 1280 O O . ASP A 1 161 ? -19.531 5.558 -3.576 1.00 76.25 161 ASP A O 1
ATOM 1284 N N . LEU A 1 162 ? -17.557 6.560 -3.282 1.00 77.81 162 LEU A N 1
ATOM 1285 C CA . LEU A 1 162 ? -17.567 6.362 -1.831 1.00 77.81 162 LEU A CA 1
ATOM 1286 C C . LEU A 1 162 ? -18.783 7.028 -1.171 1.00 77.81 162 LEU A C 1
ATOM 1288 O O . LEU A 1 162 ? -19.424 6.438 -0.298 1.00 77.81 162 LEU A O 1
ATOM 1292 N N . ALA A 1 163 ? -19.120 8.244 -1.602 1.00 68.81 163 ALA A N 1
ATOM 1293 C CA . ALA A 1 163 ? -20.303 8.950 -1.122 1.00 68.81 163 ALA A CA 1
ATOM 1294 C C . ALA A 1 163 ? -21.601 8.211 -1.487 1.00 68.81 163 ALA A C 1
ATOM 1296 O O . ALA A 1 163 ? -22.536 8.181 -0.685 1.00 68.81 163 ALA A O 1
ATOM 1297 N N . ASP A 1 164 ? -21.644 7.578 -2.659 1.00 68.94 164 ASP A N 1
ATOM 1298 C CA . ASP A 1 164 ? -22.803 6.828 -3.143 1.00 68.94 164 ASP A CA 1
ATOM 1299 C C . ASP A 1 164 ? -22.969 5.510 -2.378 1.00 68.94 164 ASP A C 1
ATOM 1301 O O . ASP A 1 164 ? -24.051 5.248 -1.858 1.00 68.94 164 ASP A O 1
ATOM 1305 N N . ARG A 1 165 ? -21.883 4.757 -2.153 1.00 67.94 165 ARG A N 1
ATOM 1306 C CA . ARG A 1 165 ? -21.874 3.543 -1.311 1.00 67.94 165 ARG A CA 1
ATOM 1307 C C . ARG A 1 165 ? -22.381 3.812 0.101 1.00 67.94 165 ARG A C 1
ATOM 1309 O O . ARG A 1 165 ? -23.057 2.987 0.706 1.00 67.94 165 ARG A O 1
ATOM 1316 N N . PHE A 1 166 ? -22.060 4.977 0.648 1.00 65.12 166 PHE A N 1
ATOM 1317 C CA . PHE A 1 166 ? -22.541 5.384 1.961 1.00 65.12 166 PHE A CA 1
ATOM 1318 C C . PHE A 1 166 ? -23.962 5.951 1.970 1.00 65.12 166 PHE A C 1
ATOM 1320 O O . PHE A 1 166 ? -24.581 5.970 3.036 1.00 65.12 166 PHE A O 1
ATOM 1327 N N . ARG A 1 167 ? -24.470 6.394 0.816 1.00 60.31 167 ARG A N 1
ATOM 1328 C CA . ARG A 1 167 ? -25.878 6.749 0.613 1.00 60.31 167 ARG A CA 1
ATOM 1329 C C . ARG A 1 167 ? -26.744 5.496 0.469 1.00 60.31 167 ARG A C 1
ATOM 1331 O O . ARG A 1 167 ? -27.851 5.481 0.992 1.00 60.31 167 ARG A O 1
ATOM 1338 N N . GLU A 1 168 ? -26.219 4.456 -0.176 1.00 52.94 168 GLU A N 1
ATOM 1339 C CA . GLU A 1 168 ? -26.827 3.122 -0.252 1.00 52.94 168 GLU A CA 1
ATOM 1340 C C . GLU A 1 168 ? -26.847 2.440 1.122 1.00 52.94 168 GLU A C 1
ATOM 1342 O O . GLU A 1 168 ? -27.880 1.927 1.528 1.00 52.94 168 GLU A O 1
ATOM 1347 N N . LEU A 1 169 ? -25.766 2.555 1.903 1.00 51.41 169 LEU A N 1
ATOM 1348 C CA . LEU A 1 169 ? -25.697 2.135 3.314 1.00 51.41 169 LEU A CA 1
ATOM 1349 C C . LEU A 1 169 ? -26.360 3.142 4.273 1.00 51.41 169 LEU A C 1
ATOM 1351 O O . LEU A 1 169 ? -25.852 3.401 5.371 1.00 51.41 169 LEU A O 1
ATOM 1355 N N . SER A 1 170 ? -27.454 3.771 3.845 1.00 42.94 170 SER A N 1
ATOM 1356 C CA . SER A 1 170 ? -28.198 4.740 4.646 1.00 42.94 170 SER A CA 1
ATOM 1357 C C . SER A 1 170 ? -28.481 4.183 6.055 1.00 42.94 170 SER A C 1
ATOM 1359 O O . SER A 1 170 ? -28.787 2.999 6.198 1.00 42.94 170 SER A O 1
ATOM 1361 N N . PRO A 1 171 ? -28.479 5.022 7.111 1.00 49.75 171 PRO A N 1
ATOM 1362 C CA . PRO A 1 171 ? -28.967 4.661 8.449 1.00 49.75 171 PRO A CA 1
ATOM 1363 C C . PRO A 1 171 ? -30.388 4.058 8.480 1.00 49.75 171 PRO A C 1
ATOM 1365 O O . PRO A 1 171 ? -30.823 3.576 9.524 1.00 49.75 171 PRO A O 1
ATOM 1368 N N . SER A 1 172 ? -31.115 4.093 7.356 1.00 47.09 172 SER A N 1
ATOM 1369 C CA . SER A 1 172 ? -32.383 3.393 7.144 1.00 47.09 172 SER A CA 1
ATOM 1370 C C . SER A 1 172 ? -32.257 1.887 6.893 1.00 47.09 172 SER A C 1
ATOM 1372 O O . SER A 1 172 ? -33.282 1.210 6.962 1.00 47.09 172 SER A O 1
ATOM 1374 N N . ASP A 1 173 ? -31.059 1.324 6.700 1.00 51.00 173 ASP A N 1
ATOM 1375 C CA . ASP A 1 173 ? -30.833 -0.126 6.791 1.00 51.00 173 ASP A CA 1
ATOM 1376 C C . ASP A 1 173 ? -30.843 -0.548 8.267 1.00 51.00 173 ASP A C 1
ATOM 1378 O O . ASP A 1 173 ? -29.881 -1.092 8.820 1.00 51.00 173 ASP A O 1
ATOM 1382 N N . GLY A 1 174 ? -31.966 -0.276 8.940 1.00 52.56 174 GLY A N 1
ATOM 1383 C CA . GLY A 1 174 ? -32.188 -0.595 10.344 1.00 52.56 174 GLY A CA 1
ATOM 1384 C C . GLY A 1 174 ? -31.889 -2.063 10.637 1.00 52.56 174 GLY A C 1
ATOM 1385 O O . GLY A 1 174 ? -31.419 -2.379 11.722 1.00 52.56 174 GLY A O 1
ATOM 1386 N N . ALA A 1 175 ? -32.055 -2.953 9.655 1.00 56.00 175 ALA A N 1
ATOM 1387 C CA . ALA A 1 175 ? -31.684 -4.358 9.759 1.00 56.00 175 ALA A CA 1
ATOM 1388 C C . ALA A 1 175 ? -30.176 -4.571 9.994 1.00 56.00 175 ALA A C 1
ATOM 1390 O O . ALA A 1 175 ? -29.809 -5.270 10.936 1.00 56.00 175 ALA A O 1
ATOM 1391 N N . VAL A 1 176 ? -29.294 -3.943 9.207 1.00 59.81 176 VAL A N 1
ATOM 1392 C CA . VAL A 1 176 ? -27.835 -4.133 9.325 1.00 59.81 176 VAL A CA 1
ATOM 1393 C C . VAL A 1 176 ? -27.321 -3.546 10.636 1.00 59.81 176 VAL A C 1
ATOM 1395 O O . VAL A 1 176 ? -26.575 -4.206 11.361 1.00 59.81 176 VAL A O 1
ATOM 1398 N N . TYR A 1 177 ? -27.767 -2.336 10.986 1.00 58.62 177 TYR A N 1
ATOM 1399 C CA . TYR A 1 177 ? -27.396 -1.700 12.250 1.00 58.62 177 TYR A CA 1
ATOM 1400 C C . TYR A 1 177 ? -27.915 -2.488 13.463 1.00 58.62 177 TYR A C 1
ATOM 1402 O O . TYR A 1 177 ? -27.177 -2.687 14.430 1.00 58.62 177 TYR A O 1
ATOM 1410 N N . ASN A 1 178 ? -29.151 -2.998 13.407 1.00 62.59 178 ASN A N 1
ATOM 1411 C CA . ASN A 1 178 ? -29.693 -3.850 14.465 1.00 62.59 178 ASN A CA 1
ATOM 1412 C C . ASN A 1 178 ? -28.895 -5.147 14.607 1.00 62.59 178 ASN A C 1
ATOM 1414 O O . ASN A 1 178 ? -28.579 -5.518 15.732 1.00 62.59 178 ASN A O 1
ATOM 1418 N N . ILE A 1 179 ? -28.508 -5.807 13.514 1.00 71.62 179 ILE A N 1
ATOM 1419 C CA . ILE A 1 179 ? -27.686 -7.026 13.573 1.00 71.62 179 ILE A CA 1
ATOM 1420 C C . ILE A 1 179 ? -26.314 -6.719 14.185 1.00 71.62 179 ILE A C 1
ATOM 1422 O O . ILE A 1 179 ? -25.906 -7.386 15.134 1.00 71.62 179 ILE A O 1
ATOM 1426 N N . ALA A 1 180 ? -25.635 -5.669 13.712 1.00 74.56 180 ALA A N 1
ATOM 1427 C CA . ALA A 1 180 ? -24.301 -5.301 14.185 1.00 74.56 180 ALA A CA 1
ATOM 1428 C C . ALA A 1 180 ? -24.255 -5.013 15.698 1.00 74.56 180 ALA A C 1
ATOM 1430 O O . ALA A 1 180 ? -23.265 -5.330 16.351 1.00 74.56 180 ALA A O 1
ATOM 1431 N N . ARG A 1 181 ? -25.334 -4.471 16.285 1.00 72.50 181 ARG A N 1
ATOM 1432 C CA . ARG A 1 181 ? -25.434 -4.224 17.739 1.00 72.50 181 ARG A CA 1
ATOM 1433 C C . ARG A 1 181 ? -25.456 -5.490 18.593 1.00 72.50 181 ARG A C 1
ATOM 1435 O O . ARG A 1 181 ? -25.119 -5.408 19.770 1.00 72.50 181 ARG A O 1
ATOM 1442 N N . HIS A 1 182 ? -25.871 -6.620 18.031 1.00 80.44 182 HIS A N 1
ATOM 1443 C CA . HIS A 1 182 ? -25.922 -7.897 18.745 1.00 80.44 182 HIS A CA 1
ATOM 1444 C C . HIS A 1 182 ? -24.607 -8.676 18.644 1.00 80.44 182 HIS A C 1
ATOM 1446 O O . HIS A 1 182 ? -24.455 -9.694 19.314 1.00 80.44 182 HIS A O 1
ATOM 1452 N N . ILE A 1 183 ? -23.655 -8.206 17.833 1.00 84.62 183 ILE A N 1
ATOM 1453 C CA . ILE A 1 183 ? -22.341 -8.830 17.701 1.00 84.62 183 ILE A CA 1
ATOM 1454 C C . ILE A 1 183 ? -21.434 -8.322 18.841 1.00 84.62 183 ILE A C 1
ATOM 1456 O O . ILE A 1 183 ? -21.210 -7.111 18.945 1.00 84.62 183 ILE A O 1
ATOM 1460 N N . PRO A 1 184 ? -20.898 -9.212 19.701 1.00 81.69 184 PRO A N 1
ATOM 1461 C CA . PRO A 1 184 ? -19.946 -8.838 20.746 1.00 81.69 184 PRO A CA 1
ATOM 1462 C C . PRO A 1 184 ? -18.678 -8.195 20.171 1.00 81.69 184 PRO A C 1
ATOM 1464 O O . PRO A 1 184 ? -18.204 -8.576 19.101 1.00 81.69 184 PRO A O 1
ATOM 1467 N N . LYS A 1 185 ? -18.092 -7.235 20.899 1.00 73.94 185 LYS A N 1
ATOM 1468 C CA . LYS A 1 185 ? -16.874 -6.525 20.455 1.00 73.94 185 LYS A CA 1
ATOM 1469 C C . LYS A 1 185 ? -15.624 -7.411 20.443 1.00 73.94 185 LYS A C 1
ATOM 1471 O O . LYS A 1 185 ? -14.667 -7.100 19.745 1.00 73.94 185 LYS A O 1
ATOM 1476 N N . ASP A 1 186 ? -15.632 -8.478 21.227 1.00 83.31 186 ASP A N 1
ATOM 1477 C CA . ASP A 1 186 ? -14.540 -9.418 21.471 1.00 83.31 186 ASP A CA 1
ATOM 1478 C C . ASP A 1 186 ? -14.772 -10.779 20.795 1.00 83.31 186 ASP A C 1
ATOM 1480 O O . ASP A 1 186 ? -14.241 -11.802 21.224 1.00 83.31 186 ASP A O 1
ATOM 1484 N N . LEU A 1 187 ? -15.555 -10.795 19.712 1.00 83.25 187 LEU A N 1
ATOM 1485 C CA . LEU A 1 187 ? -15.885 -12.016 18.990 1.00 83.25 187 LEU A CA 1
ATOM 1486 C C . LEU A 1 187 ? -14.622 -12.670 18.384 1.00 83.25 187 LEU A C 1
ATOM 1488 O O . LEU A 1 187 ? -13.945 -12.033 17.565 1.00 83.25 187 LEU A O 1
ATOM 1492 N N . PRO A 1 188 ? -14.308 -13.935 18.723 1.00 88.38 188 PRO A N 1
ATOM 1493 C CA . PRO A 1 188 ? -13.118 -14.604 18.217 1.00 88.38 188 PRO A CA 1
ATOM 1494 C C . PRO A 1 188 ? -13.221 -14.868 16.704 1.00 88.38 188 PRO A C 1
ATOM 1496 O O . PRO A 1 188 ? -14.326 -15.062 16.187 1.00 88.38 188 PRO A O 1
ATOM 1499 N N . PRO A 1 189 ? -12.086 -14.939 15.976 1.00 78.25 189 PRO A N 1
ATOM 1500 C CA . PRO A 1 189 ? -12.081 -15.139 14.523 1.00 78.25 189 PRO A CA 1
ATOM 1501 C C . PRO A 1 189 ? -12.880 -16.365 14.060 1.00 78.25 189 PRO A C 1
ATOM 1503 O O . PRO A 1 189 ? -13.613 -16.291 13.079 1.00 78.25 189 PRO A O 1
ATOM 1506 N N . SER A 1 190 ? -12.828 -17.464 14.821 1.00 84.31 190 SER A N 1
ATOM 1507 C CA . SER A 1 190 ? -13.585 -18.687 14.523 1.00 84.31 190 SER A CA 1
ATOM 1508 C C . SER A 1 190 ? -15.099 -18.483 14.525 1.00 84.31 190 SER A C 1
ATOM 1510 O O . SER A 1 190 ? -15.819 -19.184 13.821 1.00 84.31 190 SER A O 1
ATOM 1512 N N . ASP A 1 191 ? -15.604 -17.549 15.330 1.00 85.31 191 ASP A N 1
ATOM 1513 C CA . ASP A 1 191 ? -17.034 -17.254 15.399 1.00 85.31 191 ASP A CA 1
ATOM 1514 C C . ASP A 1 191 ? -17.436 -16.186 14.376 1.00 85.31 191 ASP A C 1
ATOM 1516 O O . ASP A 1 191 ? -18.545 -16.244 13.847 1.00 85.31 191 ASP A O 1
ATOM 1520 N N . GLN A 1 192 ? -16.520 -15.287 13.998 1.00 83.88 192 GLN A N 1
ATOM 1521 C CA . GLN A 1 192 ? -16.708 -14.397 12.844 1.00 83.88 192 GLN A CA 1
ATOM 1522 C C . GLN A 1 192 ? -16.910 -15.205 11.555 1.00 83.88 192 GLN A C 1
ATOM 1524 O O . GLN A 1 192 ? -17.848 -14.942 10.804 1.00 83.88 192 GLN A O 1
ATOM 1529 N N . GLU A 1 193 ? -16.086 -16.234 11.334 1.00 83.00 193 GLU A N 1
ATOM 1530 C CA . GLU A 1 193 ? -16.205 -17.136 10.182 1.00 83.00 193 GLU A CA 1
ATOM 1531 C C . GLU A 1 193 ? -17.561 -17.849 10.140 1.00 83.00 193 GLU A C 1
ATOM 1533 O O . GLU A 1 193 ? -18.178 -17.937 9.077 1.00 83.00 193 GLU A O 1
ATOM 1538 N N . LYS A 1 194 ? -18.081 -18.293 11.293 1.00 88.94 194 LYS A N 1
ATOM 1539 C CA . LYS A 1 194 ? -19.414 -18.915 11.380 1.00 88.94 194 LYS A CA 1
ATOM 1540 C C . LYS A 1 194 ? -20.529 -17.938 11.013 1.00 88.94 194 LYS A C 1
ATOM 1542 O O . LYS A 1 194 ? -21.448 -18.316 10.288 1.00 88.94 194 LYS A O 1
ATOM 1547 N N . ILE A 1 195 ? -20.450 -16.691 11.483 1.00 88.12 195 ILE A N 1
ATOM 1548 C CA . ILE A 1 195 ? -21.431 -15.649 11.142 1.00 88.12 195 ILE A CA 1
ATOM 1549 C C . ILE A 1 195 ? -21.403 -15.365 9.638 1.00 88.12 195 ILE A C 1
ATOM 1551 O O . ILE A 1 195 ? -22.457 -15.329 9.003 1.00 88.12 195 ILE A O 1
ATOM 1555 N N . ILE A 1 196 ? -20.211 -15.218 9.052 1.00 86.50 196 ILE A N 1
ATOM 1556 C CA . ILE A 1 196 ? -20.047 -15.000 7.608 1.00 86.50 196 ILE A CA 1
ATOM 1557 C C . ILE A 1 196 ? -20.630 -16.178 6.820 1.00 86.50 196 ILE A C 1
ATOM 1559 O O . ILE A 1 196 ? -21.428 -15.966 5.907 1.00 86.50 196 ILE A O 1
ATOM 1563 N N . ALA A 1 197 ? -20.300 -17.414 7.203 1.00 88.19 197 ALA A N 1
ATOM 1564 C CA . ALA A 1 197 ? -20.813 -18.615 6.551 1.00 88.19 197 ALA A CA 1
ATOM 1565 C C . ALA A 1 197 ? -22.348 -18.694 6.599 1.00 88.19 197 ALA A C 1
ATOM 1567 O O . ALA A 1 197 ? -22.982 -19.060 5.610 1.00 88.19 197 ALA A O 1
ATOM 1568 N N . PHE A 1 198 ? -22.959 -18.301 7.719 1.00 89.38 198 PHE A N 1
ATOM 1569 C CA . PHE A 1 198 ? -24.413 -18.275 7.860 1.00 89.38 198 PHE A CA 1
ATOM 1570 C C . PHE A 1 198 ? -25.076 -17.195 6.990 1.00 89.38 198 PHE A C 1
ATOM 1572 O O . PHE A 1 198 ? -26.109 -17.446 6.369 1.00 89.38 198 PHE A O 1
ATOM 1579 N N . ILE A 1 199 ? -24.465 -16.012 6.883 1.00 85.75 199 ILE A N 1
ATOM 1580 C CA . ILE A 1 199 ? -24.941 -14.947 5.989 1.00 85.75 199 ILE A CA 1
ATOM 1581 C C . ILE A 1 199 ? -24.875 -15.403 4.525 1.00 85.75 199 ILE A C 1
ATOM 1583 O O . ILE A 1 199 ? -25.838 -15.214 3.782 1.00 85.75 199 ILE A O 1
ATOM 1587 N N . GLU A 1 200 ? -23.775 -16.034 4.108 1.00 86.69 200 GLU A N 1
ATOM 1588 C CA . GLU A 1 200 ? -23.634 -16.579 2.751 1.00 86.69 200 GLU A CA 1
ATOM 1589 C C . GLU A 1 200 ? -24.626 -17.720 2.479 1.00 86.69 200 GLU A C 1
ATOM 1591 O O . GLU A 1 200 ? -25.219 -17.779 1.399 1.00 86.69 200 GLU A O 1
ATOM 1596 N N . PHE A 1 201 ? -24.899 -18.569 3.475 1.00 91.56 201 PHE A N 1
ATOM 1597 C CA . PHE A 1 201 ? -25.962 -19.571 3.394 1.00 91.56 201 PHE A CA 1
ATOM 1598 C C . PHE A 1 201 ? -27.333 -18.925 3.139 1.00 91.56 201 PHE A C 1
ATOM 1600 O O . PHE A 1 201 ? -28.001 -19.298 2.175 1.00 91.56 201 PHE A O 1
ATOM 1607 N N . ILE A 1 202 ? -27.738 -17.917 3.918 1.00 85.62 202 ILE A N 1
ATOM 1608 C CA . ILE A 1 202 ? -29.019 -17.215 3.714 1.00 85.62 202 ILE A CA 1
ATOM 1609 C C . ILE A 1 202 ? -29.078 -16.567 2.324 1.00 85.62 202 ILE A C 1
ATOM 1611 O O . ILE A 1 202 ? -30.089 -16.683 1.630 1.00 85.62 202 ILE A O 1
ATOM 1615 N N . LYS A 1 203 ? -27.990 -15.930 1.872 1.00 78.88 203 LYS A N 1
ATOM 1616 C CA . LYS A 1 203 ? -27.910 -15.366 0.514 1.00 78.88 203 LYS A CA 1
ATOM 1617 C C . LYS A 1 203 ? -28.120 -16.432 -0.560 1.00 78.88 203 LYS A C 1
ATOM 1619 O O . LYS A 1 203 ? -28.786 -16.158 -1.552 1.00 78.88 203 LYS A O 1
ATOM 1624 N N . SER A 1 204 ? -27.575 -17.634 -0.368 1.00 85.81 204 SER A N 1
ATOM 1625 C CA . SER A 1 204 ? -27.774 -18.753 -1.296 1.00 85.81 204 SER A CA 1
ATOM 1626 C C . SER A 1 204 ? -29.231 -19.225 -1.365 1.00 85.81 204 SER A C 1
ATOM 1628 O O . SER A 1 204 ? -29.679 -19.607 -2.440 1.00 85.81 204 SER A O 1
ATOM 1630 N N . GLN A 1 205 ? -29.980 -19.140 -0.259 1.00 83.25 205 GLN A N 1
ATOM 1631 C CA . GLN A 1 205 ? -31.401 -19.508 -0.204 1.00 83.25 205 GLN A CA 1
ATOM 1632 C C . GLN A 1 205 ? -32.303 -18.458 -0.870 1.00 83.25 205 GLN A C 1
ATOM 1634 O O . GLN A 1 205 ? -33.353 -18.793 -1.404 1.00 83.25 205 GLN A O 1
ATOM 1639 N N . ASN A 1 206 ? -31.872 -17.194 -0.865 1.00 74.69 206 ASN A N 1
ATOM 1640 C CA . ASN A 1 206 ? -32.617 -16.059 -1.414 1.00 74.69 206 ASN A CA 1
ATOM 1641 C C . ASN A 1 206 ? -32.222 -15.691 -2.854 1.00 74.69 206 ASN A C 1
ATOM 1643 O O . ASN A 1 206 ? -32.738 -14.715 -3.392 1.00 74.69 206 ASN A O 1
ATOM 1647 N N . LYS A 1 207 ? -31.308 -16.437 -3.489 1.00 55.00 207 LYS A N 1
ATOM 1648 C CA . LYS A 1 207 ? -31.077 -16.345 -4.937 1.00 55.00 207 LYS A CA 1
ATOM 1649 C C . LYS A 1 207 ? -32.176 -17.128 -5.668 1.00 55.00 207 LYS A C 1
ATOM 1651 O O . LYS A 1 207 ? -31.953 -18.265 -6.077 1.00 55.00 207 LYS A O 1
ATOM 1656 N N . ALA A 1 208 ? -33.341 -16.499 -5.805 1.00 44.22 208 ALA A N 1
ATOM 1657 C CA . ALA A 1 208 ? -34.408 -16.843 -6.742 1.00 44.22 208 ALA A CA 1
ATOM 1658 C C . ALA A 1 208 ? -34.742 -15.605 -7.582 1.00 44.22 208 ALA A C 1
ATOM 1660 O O . ALA A 1 208 ? -34.772 -14.500 -6.993 1.00 44.22 208 ALA A O 1
#